Protein AF-A0A813IE13-F1 (afdb_monomer)

Sequence (209 aa):
VAVRVISGSVPGLAEPGLFSRQRPCLEVALGATQKDTEPADFESGGSTGSKASPSGYPWRFDETLTFAARLEDFSGPGLKLRLKSQTDAQFGPLHFAMRPADVGEATVDLQRRILPACVQERRSADGQSSSWASPLMPVALSHVRGGLLGAECRLGEAVAHVTLSFAVDTDPDALLSALQPSSLRLEQRLKDGADEMMRWLDTPAASRP

Nearest PDB structures (foldseek):
  3l4c-assembly2_B  TM=4.568E-01  e=1.581E-02  Homo sapiens
  3l4c-assembly1_A  TM=4.102E-01  e=7.694E-03  Homo sapiens
  6hx4-assembly1_I  TM=2.699E-01  e=1.258E+00  Mus musculus
  8y7o-assembly3_Q  TM=1.856E-01  e=8.274E+00  Influenza A virus (A/nt/60/1968(H3N2))

pLDDT: mean 86.71, std 12.97, range [50.62, 98.5]

Structure (mmCIF, N/CA/C/O backbone):
data_AF-A0A813IE13-F1
#
_entry.id   AF-A0A813IE13-F1
#
loop_
_atom_site.group_PDB
_atom_site.id
_atom_site.type_symbol
_atom_site.label_atom_id
_atom_site.label_alt_id
_atom_site.label_comp_id
_atom_site.label_asym_id
_atom_site.label_entity_id
_atom_site.label_seq_id
_atom_site.pdbx_PDB_ins_code
_atom_site.Cartn_x
_atom_site.Cartn_y
_atom_site.Cartn_z
_atom_site.occupancy
_atom_site.B_iso_or_equiv
_atom_site.auth_seq_id
_atom_site.auth_comp_id
_atom_site.auth_asym_id
_atom_site.auth_atom_id
_atom_site.pdbx_PDB_model_num
ATOM 1 N N . VAL A 1 1 ? -13.046 1.953 4.997 1.00 93.75 1 VAL A N 1
ATOM 2 C CA . VAL A 1 1 ? -11.569 2.131 5.033 1.00 93.75 1 VAL A CA 1
ATOM 3 C C . VAL A 1 1 ? -11.097 2.689 3.704 1.00 93.75 1 VAL A C 1
ATOM 5 O O . VAL A 1 1 ? -11.524 2.183 2.676 1.00 93.75 1 VAL A O 1
ATOM 8 N N . ALA A 1 2 ? -10.226 3.691 3.698 1.00 96.94 2 ALA A N 1
ATOM 9 C CA . ALA A 1 2 ? -9.574 4.198 2.495 1.00 96.94 2 ALA A CA 1
ATOM 10 C C . ALA A 1 2 ? -8.051 4.192 2.674 1.00 96.94 2 ALA A C 1
ATOM 12 O O . ALA A 1 2 ? -7.546 4.544 3.736 1.00 96.94 2 ALA A O 1
ATOM 13 N N . VAL A 1 3 ? -7.319 3.780 1.642 1.00 97.62 3 VAL A N 1
ATOM 14 C CA . VAL A 1 3 ? -5.854 3.775 1.603 1.00 97.62 3 VAL A CA 1
ATOM 15 C C . VAL A 1 3 ? -5.425 4.716 0.495 1.00 97.62 3 VAL A C 1
ATOM 17 O O . VAL A 1 3 ? -5.699 4.460 -0.674 1.00 97.62 3 VAL A O 1
ATOM 20 N N . ARG A 1 4 ? -4.760 5.807 0.854 1.00 97.38 4 ARG A N 1
ATOM 21 C CA . ARG A 1 4 ? -4.221 6.761 -0.105 1.00 97.38 4 ARG A CA 1
ATOM 22 C C . ARG A 1 4 ? -2.752 6.454 -0.349 1.00 97.38 4 ARG A C 1
ATOM 24 O O . ARG A 1 4 ? -1.951 6.514 0.580 1.00 97.38 4 ARG A O 1
ATOM 31 N N . VAL A 1 5 ? -2.408 6.133 -1.588 1.00 97.38 5 VAL A N 1
ATOM 32 C CA . VAL A 1 5 ? -1.047 5.836 -2.038 1.00 97.38 5 VAL A CA 1
ATOM 33 C C . VAL A 1 5 ? -0.513 7.087 -2.722 1.00 97.38 5 VAL A C 1
ATOM 35 O O . VAL A 1 5 ? -1.076 7.544 -3.709 1.00 97.38 5 VAL A O 1
ATOM 38 N N . ILE A 1 6 ? 0.542 7.685 -2.174 1.00 95.94 6 ILE A N 1
ATOM 39 C CA . ILE A 1 6 ? 1.030 8.988 -2.643 1.00 95.94 6 ILE A CA 1
ATOM 40 C C . ILE A 1 6 ? 2.155 8.806 -3.648 1.00 95.94 6 ILE A C 1
ATOM 42 O O . ILE A 1 6 ? 2.066 9.247 -4.791 1.00 95.94 6 ILE A O 1
ATOM 46 N N . SER A 1 7 ? 3.235 8.172 -3.209 1.00 95.94 7 SER A N 1
ATOM 47 C CA . SER A 1 7 ? 4.487 8.136 -3.952 1.00 95.94 7 SER A CA 1
ATOM 48 C C . SER A 1 7 ? 5.375 6.988 -3.500 1.00 95.94 7 SER A C 1
ATOM 50 O O . SER A 1 7 ? 5.135 6.385 -2.452 1.00 95.94 7 SER A O 1
ATOM 52 N N . GLY A 1 8 ? 6.424 6.693 -4.262 1.00 95.19 8 GLY A N 1
ATOM 53 C CA . GLY A 1 8 ? 7.400 5.689 -3.868 1.00 95.19 8 GLY A CA 1
ATOM 54 C C . GLY A 1 8 ? 8.751 5.808 -4.558 1.00 95.19 8 GLY A C 1
ATOM 55 O O . GLY A 1 8 ? 8.903 6.456 -5.593 1.00 95.19 8 GLY A O 1
ATOM 56 N N . SER A 1 9 ? 9.755 5.180 -3.961 1.00 94.38 9 SER A N 1
ATOM 57 C CA . SER A 1 9 ? 11.071 4.987 -4.555 1.00 94.38 9 SER A CA 1
ATOM 58 C C . SER A 1 9 ? 11.322 3.512 -4.795 1.00 94.38 9 SER A C 1
ATOM 60 O O . SER A 1 9 ? 11.061 2.663 -3.942 1.00 94.38 9 SER A O 1
ATOM 62 N N . VAL A 1 10 ? 11.851 3.220 -5.977 1.00 93.75 10 VAL A N 1
ATOM 63 C CA . VAL A 1 10 ? 12.235 1.872 -6.387 1.00 93.75 10 VAL A CA 1
ATOM 64 C C . VAL A 1 10 ? 13.604 1.988 -7.051 1.00 93.75 10 VAL A C 1
ATOM 66 O O . VAL A 1 10 ? 13.665 2.196 -8.259 1.00 93.75 10 VAL A O 1
ATOM 69 N N . PRO A 1 11 ? 14.705 1.941 -6.280 1.00 88.38 11 PRO A N 1
ATOM 70 C CA . PRO A 1 11 ? 16.046 2.212 -6.801 1.00 88.38 11 PRO A CA 1
ATOM 71 C C . PRO A 1 11 ? 16.460 1.314 -7.972 1.00 88.38 11 PRO A C 1
ATOM 73 O O . PRO A 1 11 ? 17.236 1.737 -8.818 1.00 88.38 11 PRO A O 1
ATOM 76 N N . GLY A 1 12 ? 15.926 0.092 -8.036 1.00 85.00 12 GLY A N 1
ATOM 77 C CA . GLY A 1 12 ? 16.214 -0.852 -9.113 1.00 85.00 12 GLY A CA 1
ATOM 78 C C . GLY A 1 12 ? 15.347 -0.707 -10.371 1.00 85.00 12 GLY A C 1
ATOM 79 O O . GLY A 1 12 ? 15.522 -1.485 -11.304 1.00 85.00 12 GLY A O 1
ATOM 80 N N . LEU A 1 13 ? 14.402 0.242 -10.418 1.00 86.88 13 LEU A N 1
ATOM 81 C CA . LEU A 1 13 ? 13.671 0.559 -11.649 1.00 86.88 13 LEU A CA 1
ATOM 82 C C . LEU A 1 13 ? 14.375 1.687 -12.395 1.00 86.88 13 LEU A C 1
ATOM 84 O O . LEU A 1 13 ? 14.631 2.751 -11.834 1.00 86.88 13 LEU A O 1
ATOM 88 N N . ALA A 1 14 ? 14.650 1.449 -13.676 1.00 81.31 14 ALA A N 1
ATOM 89 C CA . ALA A 1 14 ? 15.201 2.468 -14.552 1.00 81.31 14 ALA A CA 1
ATOM 90 C C . ALA A 1 14 ? 14.198 3.611 -14.765 1.00 81.31 14 ALA A C 1
ATOM 92 O O . ALA A 1 14 ? 12.980 3.405 -14.749 1.00 81.31 14 ALA A O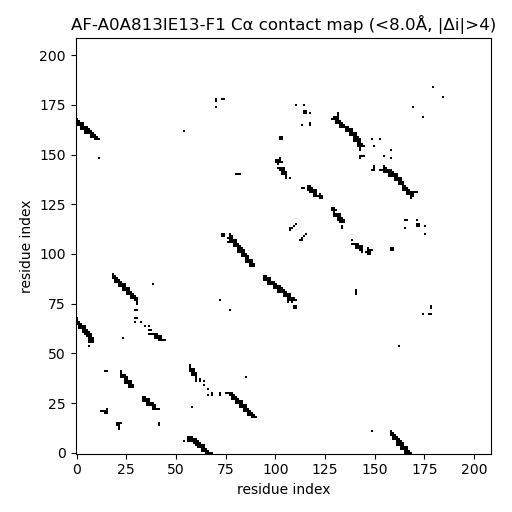 1
ATOM 93 N N . GLU A 1 15 ? 14.719 4.810 -15.023 1.00 84.00 15 GLU A N 1
ATOM 94 C CA . GLU A 1 15 ? 13.893 5.922 -15.487 1.00 84.00 15 GLU A CA 1
ATOM 95 C C . GLU A 1 15 ? 13.161 5.523 -16.783 1.00 84.00 15 GLU A C 1
ATOM 97 O O . GLU A 1 15 ? 13.748 4.837 -17.631 1.00 84.00 15 GLU A O 1
ATOM 102 N N . PRO A 1 16 ? 11.888 5.922 -16.971 1.00 84.06 16 PRO A N 1
ATOM 103 C CA . PRO A 1 16 ? 11.144 5.591 -18.181 1.00 84.06 16 PRO A CA 1
ATOM 104 C C . PRO A 1 16 ? 11.878 6.037 -19.453 1.00 84.06 16 PRO A C 1
ATOM 106 O O . PRO A 1 16 ? 12.072 7.228 -19.696 1.00 84.06 16 PRO A O 1
ATOM 109 N N . GLY A 1 17 ? 12.254 5.072 -20.293 1.00 82.88 17 GLY A N 1
ATOM 110 C CA . GLY A 1 17 ? 12.883 5.332 -21.583 1.00 82.88 17 GLY A CA 1
ATOM 111 C C . GLY A 1 17 ? 11.874 5.682 -22.682 1.00 82.88 17 GLY A C 1
ATOM 112 O O . GLY A 1 17 ? 10.656 5.596 -22.511 1.00 82.88 17 GLY A O 1
ATOM 113 N N . LEU A 1 18 ? 12.392 6.036 -23.864 1.00 77.62 18 LEU A N 1
ATOM 114 C CA . LEU A 1 18 ? 11.565 6.336 -25.043 1.00 77.62 18 LEU A CA 1
ATOM 115 C C . LEU A 1 18 ? 10.875 5.090 -25.629 1.00 77.62 18 LEU A C 1
ATOM 117 O O . LEU A 1 18 ? 9.757 5.199 -26.118 1.00 77.62 18 LEU A O 1
ATOM 121 N N . PHE A 1 19 ? 11.525 3.922 -25.570 1.00 79.50 19 PHE A N 1
ATOM 122 C CA . PHE A 1 19 ? 11.051 2.681 -26.213 1.00 79.50 19 PHE A CA 1
ATOM 123 C C . PHE A 1 19 ? 10.476 1.644 -25.242 1.00 79.50 19 PHE A C 1
ATOM 125 O O . PHE A 1 19 ? 9.707 0.775 -25.645 1.00 79.50 19 PHE A O 1
ATOM 132 N N . SER A 1 20 ? 10.852 1.725 -23.967 1.00 86.38 20 SER A N 1
ATOM 133 C CA . SER A 1 20 ? 10.383 0.832 -22.912 1.00 86.38 20 SER A CA 1
ATOM 134 C C . SER A 1 20 ? 10.156 1.648 -21.653 1.00 86.38 20 SER A C 1
ATOM 136 O O . SER A 1 20 ? 11.046 2.384 -21.220 1.00 86.38 20 SER A O 1
ATOM 138 N N . ARG A 1 21 ? 8.971 1.507 -21.064 1.00 90.12 21 ARG A N 1
ATOM 139 C CA . ARG A 1 21 ? 8.605 2.161 -19.810 1.00 90.12 21 ARG A CA 1
ATOM 140 C C . ARG A 1 21 ? 8.299 1.094 -18.778 1.00 90.12 21 ARG A C 1
ATOM 142 O O . ARG A 1 21 ? 7.403 0.281 -18.978 1.00 90.12 21 ARG A O 1
ATOM 149 N N . GLN A 1 22 ? 9.053 1.110 -17.687 1.00 92.88 22 GLN A N 1
ATOM 150 C CA . GLN A 1 22 ? 8.731 0.340 -16.495 1.00 92.88 22 GLN A CA 1
ATOM 151 C C . GLN A 1 22 ? 8.025 1.270 -15.523 1.00 92.88 22 GLN A C 1
ATOM 153 O O . GLN A 1 22 ? 8.572 2.313 -15.180 1.00 92.88 22 GLN A O 1
ATOM 158 N N . ARG A 1 23 ? 6.804 0.928 -15.123 1.00 95.06 23 ARG A N 1
ATOM 159 C CA . ARG A 1 23 ? 5.993 1.728 -14.207 1.00 95.06 23 ARG A CA 1
ATOM 160 C C . ARG A 1 23 ? 5.578 0.863 -13.024 1.00 95.06 23 ARG A C 1
ATOM 162 O O . ARG A 1 23 ? 5.014 -0.214 -13.236 1.00 95.06 23 ARG A O 1
ATOM 169 N N . PRO A 1 24 ? 5.866 1.286 -11.786 1.00 96.88 24 PRO A N 1
ATOM 170 C CA . PRO A 1 24 ? 5.444 0.533 -10.627 1.00 96.88 24 PRO A CA 1
ATOM 171 C C . PRO A 1 24 ? 3.930 0.650 -10.426 1.00 96.88 24 PRO A C 1
ATOM 173 O O . PRO A 1 24 ? 3.360 1.723 -10.572 1.00 96.88 24 PRO A O 1
ATOM 176 N N . CYS A 1 25 ? 3.290 -0.447 -10.050 1.00 97.38 25 CYS A N 1
ATOM 177 C CA . CYS A 1 25 ? 1.890 -0.541 -9.651 1.00 97.38 25 CYS A CA 1
ATOM 178 C C . CYS A 1 25 ? 1.851 -1.170 -8.254 1.00 97.38 25 CYS A C 1
ATOM 180 O O . CYS A 1 25 ? 2.613 -2.105 -7.977 1.00 97.38 25 CYS A O 1
ATOM 182 N N . LEU A 1 26 ? 1.013 -0.648 -7.359 1.00 98.31 26 LEU A N 1
ATOM 183 C CA . LEU A 1 26 ? 0.874 -1.172 -6.006 1.00 98.31 26 LEU A CA 1
ATOM 184 C C . LEU A 1 26 ? -0.419 -1.981 -5.887 1.00 98.31 26 LEU A C 1
ATOM 186 O O . LEU A 1 26 ? -1.516 -1.440 -5.972 1.00 98.31 26 LEU A O 1
ATOM 190 N N . GLU A 1 27 ? -0.278 -3.273 -5.628 1.00 98.50 27 GLU A N 1
ATOM 191 C CA . GLU A 1 27 ? -1.365 -4.135 -5.177 1.00 98.50 27 GLU A CA 1
ATOM 192 C C . GLU A 1 27 ? -1.521 -3.975 -3.659 1.00 98.50 27 GLU A C 1
ATOM 194 O O . GLU A 1 27 ? -0.562 -4.103 -2.891 1.00 98.50 27 GLU A O 1
ATOM 199 N N . VAL A 1 28 ? -2.744 -3.697 -3.220 1.00 98.38 28 VAL A N 1
ATOM 200 C CA . VAL A 1 28 ? -3.127 -3.513 -1.822 1.00 98.38 28 VAL A CA 1
ATOM 201 C C . VAL A 1 28 ? -4.241 -4.496 -1.486 1.00 98.38 28 VAL A C 1
ATOM 203 O O . VAL A 1 28 ? -5.318 -4.473 -2.088 1.00 98.38 28 VAL A O 1
ATOM 206 N N . ALA A 1 29 ? -4.000 -5.347 -0.492 1.00 98.12 29 ALA A N 1
ATOM 207 C CA . ALA A 1 29 ? -4.970 -6.328 -0.030 1.00 98.12 29 ALA A CA 1
ATOM 208 C C . ALA A 1 29 ? -5.334 -6.124 1.444 1.00 98.12 29 ALA A C 1
ATOM 210 O O . ALA A 1 29 ? -4.470 -5.989 2.316 1.00 98.12 29 ALA A O 1
ATOM 211 N N . LEU A 1 30 ? -6.640 -6.148 1.709 1.00 97.06 30 LEU A N 1
ATOM 212 C CA . LEU A 1 30 ? -7.247 -6.101 3.032 1.00 97.06 30 LEU A CA 1
ATOM 213 C C . LEU A 1 30 ? -8.228 -7.268 3.168 1.00 97.06 30 LEU A C 1
ATOM 215 O O . LEU A 1 30 ? -9.246 -7.321 2.471 1.00 97.06 30 LEU A O 1
ATOM 219 N N . GLY A 1 31 ? -7.902 -8.218 4.045 1.00 94.69 31 GLY A N 1
ATOM 220 C CA . GLY A 1 31 ?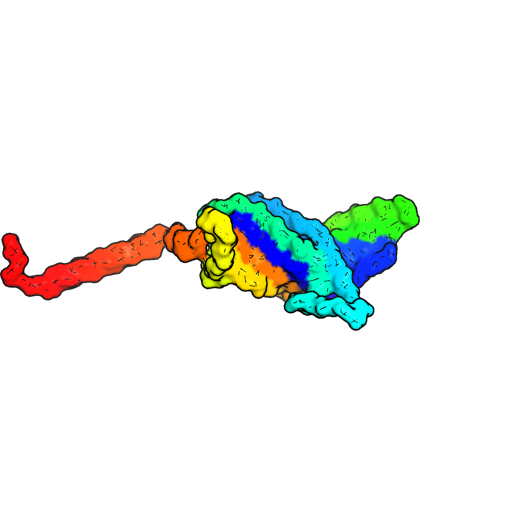 -8.671 -9.454 4.183 1.00 94.69 31 GLY A CA 1
ATOM 221 C C . GLY A 1 31 ? -8.701 -10.240 2.870 1.00 94.69 31 GLY A C 1
ATOM 222 O O . GLY A 1 31 ? -7.655 -10.631 2.350 1.00 94.69 31 GLY A O 1
ATOM 223 N N . ALA A 1 32 ? -9.905 -10.457 2.334 1.00 94.38 32 ALA A N 1
ATOM 224 C CA . ALA A 1 32 ? -10.130 -11.114 1.042 1.00 94.38 32 ALA A CA 1
ATOM 225 C C . ALA A 1 32 ? -10.230 -10.137 -0.146 1.00 94.38 32 ALA A C 1
ATOM 227 O O . ALA A 1 32 ? -10.306 -10.574 -1.293 1.00 94.38 32 ALA A O 1
ATOM 228 N N . THR A 1 33 ? -10.268 -8.826 0.111 1.00 97.38 33 THR A N 1
ATOM 229 C CA . THR A 1 33 ? -10.391 -7.820 -0.949 1.00 97.38 33 THR A CA 1
ATOM 230 C C . THR A 1 33 ? -9.010 -7.375 -1.394 1.00 97.38 33 THR A C 1
ATOM 232 O O . THR A 1 33 ? -8.191 -6.966 -0.573 1.00 97.38 33 THR A O 1
ATOM 235 N N . GLN A 1 34 ? -8.779 -7.392 -2.701 1.00 98.00 34 GLN A N 1
ATOM 236 C CA . GLN A 1 34 ? -7.547 -6.929 -3.322 1.00 98.00 34 GLN A CA 1
ATOM 237 C C . GLN A 1 34 ? -7.868 -5.855 -4.359 1.00 98.00 34 GLN A C 1
ATOM 239 O O . GLN A 1 34 ? -8.853 -5.974 -5.091 1.00 98.00 34 GLN A O 1
ATOM 244 N N . LYS A 1 35 ? -7.053 -4.801 -4.394 1.00 98.44 35 LYS A N 1
ATOM 245 C CA . LYS A 1 35 ? -7.136 -3.713 -5.368 1.00 98.44 35 LYS A CA 1
ATOM 246 C C . LYS A 1 35 ? -5.741 -3.318 -5.816 1.00 98.44 35 LYS A C 1
ATOM 248 O O . LYS A 1 35 ? -4.825 -3.313 -5.001 1.00 98.44 35 LYS A O 1
ATOM 253 N N . ASP A 1 36 ? -5.627 -2.927 -7.071 1.00 98.25 36 ASP A N 1
ATOM 254 C CA . ASP A 1 36 ? -4.376 -2.477 -7.666 1.00 98.25 36 ASP A CA 1
ATOM 255 C C . ASP A 1 36 ? -4.508 -0.986 -7.980 1.00 98.25 36 ASP A C 1
ATOM 257 O O . ASP A 1 36 ? -5.595 -0.534 -8.342 1.00 98.25 36 ASP A O 1
ATOM 261 N N . THR A 1 37 ? -3.426 -0.230 -7.809 1.00 98.31 37 THR A N 1
ATOM 262 C CA . THR A 1 37 ? -3.358 1.145 -8.310 1.00 98.31 37 THR A CA 1
ATOM 263 C C . THR A 1 37 ? -3.152 1.153 -9.819 1.00 98.31 37 THR A C 1
ATOM 265 O O . THR A 1 37 ? -2.596 0.211 -10.391 1.00 98.31 37 THR A O 1
ATOM 268 N N . GLU A 1 38 ? -3.462 2.271 -10.458 1.00 97.06 38 GLU A N 1
ATOM 269 C CA . GLU A 1 38 ? -2.898 2.580 -11.764 1.00 97.06 38 GLU A CA 1
ATOM 270 C C . GLU A 1 38 ? -1.358 2.607 -11.683 1.00 97.06 38 GLU A C 1
ATOM 272 O O . GLU A 1 38 ? -0.773 2.806 -10.602 1.00 97.06 38 GLU A O 1
ATOM 277 N N . PRO A 1 39 ? -0.650 2.366 -12.800 1.00 96.44 39 PRO A N 1
ATOM 278 C CA . PRO A 1 39 ? 0.801 2.395 -12.770 1.00 96.44 39 PRO A CA 1
ATOM 279 C C . PRO A 1 39 ? 1.284 3.835 -12.562 1.00 96.44 39 PRO A C 1
ATOM 281 O O . PRO A 1 39 ? 0.764 4.776 -13.160 1.00 96.44 39 PRO A O 1
ATOM 284 N N . ALA A 1 40 ? 2.300 4.014 -11.729 1.00 95.88 40 ALA A N 1
ATOM 285 C CA . ALA A 1 40 ? 2.754 5.326 -11.303 1.00 95.88 40 ALA A CA 1
ATOM 286 C C . ALA A 1 40 ? 3.336 6.164 -12.450 1.00 95.88 40 ALA A C 1
ATOM 288 O O . ALA A 1 40 ? 3.880 5.637 -13.432 1.00 95.88 40 ALA A O 1
ATOM 289 N N . ASP A 1 41 ? 3.287 7.478 -12.258 1.00 94.00 41 ASP A N 1
ATOM 290 C CA . ASP A 1 41 ? 3.958 8.466 -13.092 1.00 94.00 41 ASP A CA 1
ATOM 291 C C . ASP A 1 41 ? 5.342 8.801 -12.526 1.00 94.00 41 ASP A C 1
ATOM 293 O O . ASP A 1 41 ? 5.544 8.840 -11.311 1.00 94.00 41 ASP A O 1
ATOM 297 N N . PHE A 1 42 ? 6.316 9.027 -13.408 1.00 92.50 42 PHE A N 1
ATOM 298 C CA . PHE A 1 42 ? 7.678 9.390 -13.018 1.00 92.50 42 PHE A CA 1
ATOM 299 C C . PHE A 1 42 ? 7.871 10.907 -13.069 1.00 92.50 42 PHE A C 1
ATOM 301 O O . PHE A 1 42 ? 7.772 11.517 -14.135 1.00 92.50 42 PHE A O 1
ATOM 308 N N . GLU A 1 43 ? 8.212 11.514 -11.936 1.00 89.00 43 GLU A N 1
ATOM 309 C CA . GLU A 1 43 ? 8.621 12.914 -11.854 1.00 89.00 43 GLU A CA 1
ATOM 310 C C . GLU A 1 43 ? 10.133 13.030 -12.098 1.00 89.00 43 GLU A C 1
ATOM 312 O O . GLU A 1 43 ? 10.952 12.793 -11.209 1.00 89.00 43 GLU A O 1
ATOM 317 N N . SER A 1 44 ? 10.524 13.426 -13.314 1.00 80.62 44 SER A N 1
ATOM 318 C CA . SER A 1 44 ? 11.919 13.769 -13.610 1.00 80.62 44 SER A CA 1
ATOM 319 C C . SER A 1 44 ? 12.269 15.106 -12.947 1.00 80.62 44 SER A C 1
ATOM 321 O O . SER A 1 44 ? 11.613 16.120 -13.196 1.00 80.62 44 SER A O 1
ATOM 323 N N . GLY A 1 45 ? 13.311 15.132 -12.112 1.00 67.44 45 GLY A N 1
ATOM 324 C CA . GLY A 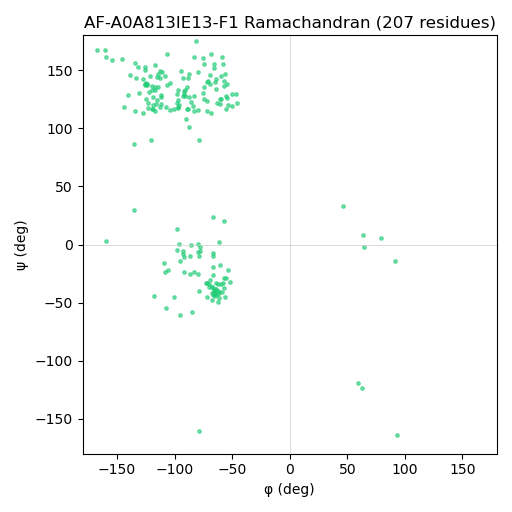1 45 ? 13.727 16.290 -11.301 1.00 67.44 45 GLY A CA 1
ATOM 325 C C . GLY A 1 45 ? 14.263 17.513 -12.070 1.00 67.44 45 GLY A C 1
ATOM 326 O O . GLY A 1 45 ? 15.034 18.287 -11.512 1.00 67.44 45 GLY A O 1
ATOM 327 N N . GLY A 1 46 ? 13.901 17.690 -13.344 1.00 56.59 46 GLY A N 1
ATOM 328 C CA . GLY A 1 46 ? 14.507 18.652 -14.271 1.00 56.59 46 GLY A CA 1
ATOM 329 C C . GLY A 1 46 ? 13.785 19.991 -14.459 1.00 56.59 46 GLY A C 1
ATOM 330 O O . GLY A 1 46 ? 14.303 20.855 -15.162 1.00 56.59 46 GLY A O 1
ATOM 331 N N . SER A 1 47 ? 12.609 20.220 -13.869 1.00 50.62 47 SER A N 1
ATOM 332 C CA . SER A 1 47 ? 11.907 21.501 -14.045 1.00 50.62 47 SER A CA 1
ATOM 333 C C . SER A 1 47 ? 12.314 22.515 -12.973 1.00 50.62 47 SER A C 1
ATOM 335 O O . SER A 1 47 ? 11.890 22.413 -11.822 1.00 50.62 47 SER A O 1
ATOM 337 N N . THR A 1 48 ? 13.080 23.526 -13.385 1.00 51.88 48 THR A N 1
ATOM 338 C CA . THR A 1 48 ? 13.656 24.669 -12.640 1.00 51.88 48 THR A CA 1
ATOM 339 C C . THR A 1 48 ? 12.665 25.586 -11.894 1.00 51.88 48 THR A C 1
ATOM 341 O O . THR A 1 48 ? 13.003 26.711 -11.538 1.00 51.88 48 THR A O 1
ATOM 344 N N . GLY A 1 49 ? 11.451 25.125 -11.597 1.00 57.28 49 GLY A N 1
ATOM 345 C CA . GLY A 1 49 ? 10.456 25.885 -10.835 1.00 57.28 49 GLY A CA 1
ATOM 346 C C . GLY A 1 49 ? 9.345 25.054 -10.193 1.00 57.28 49 GLY A C 1
ATOM 347 O O . GLY A 1 49 ? 8.443 25.635 -9.590 1.00 57.28 49 GLY A O 1
ATOM 348 N N . SER A 1 50 ? 9.378 23.720 -10.300 1.00 52.00 50 SER A N 1
ATOM 349 C CA . SER A 1 50 ? 8.353 22.880 -9.677 1.00 52.00 50 SER A CA 1
ATOM 350 C C . SER A 1 50 ? 8.741 22.597 -8.230 1.00 52.00 50 SER A C 1
ATOM 352 O O . SER A 1 50 ? 9.843 22.119 -7.957 1.00 52.00 50 SER A O 1
ATOM 354 N N . LYS A 1 51 ? 7.858 22.954 -7.291 1.00 55.16 51 LYS A N 1
ATOM 355 C CA . LYS A 1 51 ? 8.023 22.672 -5.861 1.00 55.16 51 LYS A CA 1
ATOM 356 C C . LYS A 1 51 ? 8.362 21.191 -5.708 1.00 55.16 51 LYS A C 1
ATOM 358 O O . LYS A 1 51 ? 7.569 20.353 -6.124 1.00 55.16 51 LYS A O 1
ATOM 363 N N . ALA A 1 52 ? 9.531 20.895 -5.138 1.00 55.69 52 ALA A N 1
ATOM 364 C CA . ALA A 1 52 ? 9.960 19.529 -4.874 1.00 55.69 52 ALA A CA 1
ATOM 365 C C . ALA A 1 52 ? 8.816 18.744 -4.218 1.00 55.69 52 ALA A C 1
ATOM 367 O O . ALA A 1 52 ? 8.199 19.227 -3.262 1.00 55.69 52 ALA A O 1
ATOM 368 N N . SER A 1 53 ? 8.517 17.567 -4.770 1.00 58.94 53 SER A N 1
ATOM 369 C CA . SER A 1 53 ? 7.471 16.680 -4.269 1.00 58.94 53 SER A CA 1
ATOM 370 C C . SER A 1 53 ? 7.678 16.488 -2.758 1.00 58.94 53 SER A C 1
ATOM 372 O O . SER A 1 53 ? 8.794 16.161 -2.344 1.00 58.94 53 SER A O 1
ATOM 374 N N . PRO A 1 54 ? 6.652 16.678 -1.907 1.00 61.50 54 PRO A N 1
ATOM 375 C CA . PRO A 1 54 ? 6.817 16.698 -0.449 1.00 61.50 54 PRO A CA 1
ATOM 376 C C . PRO A 1 54 ? 7.371 15.384 0.123 1.00 61.50 54 PRO A C 1
ATOM 378 O O . PRO A 1 54 ? 7.865 15.363 1.245 1.00 61.50 54 PRO A O 1
ATOM 381 N N . SER A 1 55 ? 7.303 14.293 -0.644 1.00 66.75 55 SER A N 1
ATOM 382 C CA . SER A 1 55 ? 7.818 12.975 -0.276 1.00 66.75 55 SER A CA 1
ATOM 383 C C . SER A 1 55 ? 9.256 12.693 -0.724 1.00 66.75 55 SER A C 1
ATOM 385 O O . SER A 1 55 ? 9.799 11.670 -0.328 1.00 66.75 55 SER A O 1
ATOM 387 N N . GLY A 1 56 ? 9.869 13.523 -1.580 1.00 80.31 56 GLY A N 1
ATOM 388 C CA . GLY A 1 56 ? 11.226 13.283 -2.109 1.00 80.31 56 GLY A CA 1
ATOM 389 C C . GLY A 1 56 ? 11.379 12.026 -2.985 1.00 80.31 56 GLY A C 1
ATOM 390 O O . GLY A 1 56 ? 12.493 11.646 -3.333 1.00 80.31 56 GLY A O 1
ATOM 391 N N . TYR A 1 57 ? 10.268 11.377 -3.331 1.00 88.38 57 TYR A N 1
ATOM 392 C CA . TYR A 1 57 ? 10.221 10.143 -4.110 1.00 88.38 57 TYR A CA 1
ATOM 393 C C . TYR A 1 57 ? 9.798 10.403 -5.563 1.00 88.38 57 TYR A C 1
ATOM 395 O O . TYR A 1 57 ? 8.873 11.191 -5.763 1.00 88.38 57 TYR A O 1
ATOM 403 N N . PRO A 1 58 ? 10.428 9.738 -6.554 1.00 92.00 58 PRO A N 1
ATOM 404 C CA . PRO A 1 58 ? 10.228 10.047 -7.971 1.00 92.00 58 PRO A CA 1
ATOM 405 C C . PRO A 1 58 ? 8.947 9.453 -8.572 1.00 92.00 58 PRO A C 1
ATOM 407 O O . PRO A 1 58 ? 8.439 9.995 -9.548 1.00 92.00 58 PRO A O 1
ATOM 410 N N . TRP A 1 59 ? 8.414 8.355 -8.027 1.00 94.69 59 TRP A N 1
ATOM 411 C CA . TRP A 1 59 ? 7.183 7.743 -8.538 1.00 94.69 59 TRP A CA 1
ATOM 412 C C . TRP A 1 59 ? 5.961 8.304 -7.820 1.00 94.69 59 TRP A C 1
ATOM 414 O O . TRP A 1 59 ? 5.949 8.351 -6.588 1.00 94.69 59 TRP A O 1
ATOM 424 N N . ARG A 1 60 ? 4.929 8.682 -8.575 1.00 95.06 60 ARG A N 1
ATOM 425 C CA . ARG A 1 60 ? 3.661 9.241 -8.092 1.00 95.06 60 ARG A CA 1
ATOM 426 C C . ARG A 1 60 ? 2.511 8.297 -8.405 1.00 95.06 60 ARG A C 1
ATOM 428 O O . ARG A 1 60 ? 2.309 7.934 -9.557 1.00 95.06 60 ARG A O 1
ATOM 435 N N . PHE A 1 61 ? 1.777 7.909 -7.370 1.00 96.00 61 PHE A N 1
ATOM 436 C CA . PHE A 1 61 ? 0.559 7.108 -7.504 1.00 96.00 61 PHE A CA 1
ATOM 437 C C . PHE A 1 61 ? -0.678 8.001 -7.387 1.00 96.00 61 PHE A C 1
ATOM 439 O O . PHE A 1 61 ? -1.595 7.884 -8.184 1.00 96.00 61 PHE A O 1
ATOM 446 N N . ASP A 1 62 ? -0.682 8.902 -6.394 1.00 95.06 62 ASP A N 1
ATOM 447 C CA . ASP A 1 62 ? -1.752 9.870 -6.115 1.00 95.06 62 ASP A CA 1
ATOM 448 C C . ASP A 1 62 ? -3.184 9.291 -6.137 1.00 95.06 62 ASP A C 1
ATOM 450 O O . ASP A 1 62 ? -4.160 9.983 -6.429 1.00 95.06 62 ASP A O 1
ATOM 454 N N . GLU A 1 63 ? -3.320 8.029 -5.733 1.00 97.25 63 GLU A N 1
ATOM 455 C CA . GLU A 1 63 ? -4.561 7.264 -5.821 1.00 97.25 63 GLU A CA 1
ATOM 456 C C . GLU A 1 63 ? -5.139 6.948 -4.437 1.00 97.25 63 GLU A C 1
ATOM 458 O O . GLU A 1 63 ? -4.416 6.802 -3.449 1.00 97.25 63 GLU A O 1
ATOM 463 N N . THR A 1 64 ? -6.468 6.844 -4.350 1.00 97.62 64 THR A N 1
ATOM 464 C CA . THR A 1 64 ? -7.172 6.410 -3.135 1.00 97.62 64 THR A CA 1
ATOM 465 C C . THR A 1 64 ? -7.966 5.138 -3.392 1.00 97.62 64 THR A C 1
ATOM 467 O O . THR A 1 64 ? -8.941 5.137 -4.140 1.00 97.62 64 THR A O 1
ATOM 470 N N . LEU A 1 65 ? -7.587 4.063 -2.706 1.00 98.12 65 LEU A N 1
ATOM 471 C CA . LEU A 1 65 ? -8.249 2.768 -2.765 1.00 98.12 65 LEU A CA 1
ATOM 472 C C . LEU A 1 65 ? -9.221 2.616 -1.589 1.00 98.12 65 LEU A C 1
ATOM 474 O O . LEU A 1 65 ? -8.814 2.597 -0.427 1.00 98.12 65 LEU A O 1
ATOM 478 N N . THR A 1 66 ? -10.515 2.475 -1.876 1.00 97.50 66 THR A N 1
ATOM 479 C CA . THR A 1 66 ? -11.558 2.326 -0.842 1.00 97.50 66 THR A CA 1
ATOM 480 C C . THR A 1 66 ? -11.935 0.865 -0.631 1.00 97.50 66 THR A C 1
ATOM 482 O O . THR A 1 66 ? -12.279 0.169 -1.583 1.00 97.50 66 THR A O 1
ATOM 485 N N . PHE A 1 67 ? -11.944 0.401 0.612 1.00 97.00 67 PHE A N 1
ATOM 486 C CA . PHE A 1 67 ? -12.279 -0.965 1.005 1.00 97.00 67 PHE A CA 1
ATOM 487 C C . PHE A 1 67 ? -13.486 -0.984 1.946 1.00 97.00 67 PHE A C 1
ATOM 489 O O . PHE A 1 67 ? -13.569 -0.202 2.904 1.00 97.00 67 PHE A O 1
ATOM 496 N N . ALA A 1 68 ? -14.393 -1.928 1.692 1.00 96.19 68 ALA A N 1
ATOM 497 C CA . ALA A 1 68 ? -15.433 -2.316 2.635 1.00 96.19 68 ALA A CA 1
ATOM 498 C C . ALA A 1 68 ? -14.808 -3.248 3.680 1.00 96.19 68 ALA A C 1
ATOM 500 O O . ALA A 1 68 ? -14.724 -4.455 3.469 1.00 96.19 68 ALA A O 1
ATOM 501 N N . ALA A 1 69 ? -14.303 -2.662 4.763 1.00 94.44 69 ALA A N 1
ATOM 502 C CA . ALA A 1 69 ? -13.631 -3.401 5.822 1.00 94.44 69 ALA A CA 1
ATOM 503 C C . ALA A 1 69 ? -14.626 -3.891 6.872 1.00 94.44 69 ALA A C 1
ATOM 505 O O . ALA A 1 69 ? -15.576 -3.192 7.230 1.00 94.44 69 ALA A O 1
ATOM 506 N N . ARG A 1 70 ? -14.366 -5.080 7.396 1.00 94.38 70 ARG A N 1
ATOM 507 C CA . ARG A 1 70 ? -15.059 -5.671 8.535 1.00 94.38 70 ARG A CA 1
ATOM 508 C C . ARG A 1 70 ? -14.151 -5.639 9.753 1.00 94.38 70 ARG A C 1
ATOM 510 O O . ARG A 1 70 ? -12.938 -5.501 9.634 1.00 94.38 70 ARG A O 1
ATOM 517 N N . LEU A 1 71 ? -14.730 -5.826 10.938 1.00 93.06 71 LEU A N 1
ATOM 518 C CA . LEU A 1 71 ? -13.954 -5.857 12.180 1.00 93.06 71 LEU A CA 1
ATOM 519 C C . LEU A 1 71 ? -12.854 -6.939 12.150 1.00 93.06 71 LEU A C 1
ATOM 521 O O . LEU A 1 71 ? -11.740 -6.697 12.601 1.00 93.06 71 LEU A O 1
ATOM 525 N N . GLU A 1 72 ? -13.137 -8.097 11.545 1.00 92.75 72 GLU A N 1
ATOM 526 C CA . GLU A 1 72 ? -12.183 -9.207 11.386 1.00 92.75 72 GLU A CA 1
ATOM 527 C C . GLU A 1 72 ? -10.904 -8.814 10.627 1.00 92.75 72 GLU A C 1
ATOM 529 O O . GLU A 1 72 ? -9.815 -9.281 10.971 1.00 92.75 72 GLU A O 1
ATOM 534 N N . ASP A 1 73 ? -11.006 -7.886 9.671 1.00 93.50 73 ASP A N 1
ATOM 535 C CA . ASP A 1 73 ? -9.873 -7.441 8.857 1.00 93.50 73 ASP A CA 1
ATOM 536 C C . ASP A 1 73 ? -8.826 -6.680 9.685 1.00 93.50 73 ASP A C 1
ATOM 538 O O . ASP A 1 73 ? -7.638 -6.702 9.359 1.00 93.50 73 ASP A O 1
ATOM 542 N N . PHE A 1 74 ? -9.240 -6.051 10.791 1.00 92.56 74 PHE A N 1
ATOM 543 C CA . PHE A 1 74 ? -8.338 -5.341 11.701 1.00 92.56 74 PHE A CA 1
ATOM 544 C C . PHE A 1 74 ? -7.653 -6.268 12.712 1.00 92.56 74 PHE A C 1
ATOM 546 O O . PHE A 1 74 ? -6.586 -5.925 13.210 1.00 92.56 74 PHE A O 1
ATOM 553 N N . SER A 1 75 ? -8.240 -7.435 13.003 1.00 90.62 75 SER A N 1
ATOM 554 C CA . SER A 1 75 ? -7.608 -8.493 13.814 1.00 90.62 75 SER A CA 1
ATOM 555 C C . SER A 1 75 ? -6.729 -9.447 12.999 1.00 90.62 75 SER A C 1
ATOM 557 O O . SER A 1 75 ? -6.054 -10.307 13.561 1.00 90.62 75 SER A O 1
ATOM 559 N N . GLY A 1 76 ? -6.792 -9.339 11.671 1.00 88.88 76 GLY A N 1
ATOM 560 C CA . GLY A 1 76 ? -6.101 -10.217 10.741 1.00 88.88 76 GLY A CA 1
ATOM 561 C C . GLY A 1 76 ? -4.611 -9.890 10.571 1.00 88.88 76 GLY A C 1
ATOM 562 O O . GLY A 1 76 ? -4.007 -9.200 11.390 1.00 88.88 76 GLY A O 1
ATOM 563 N N . PRO A 1 77 ? -3.993 -10.353 9.471 1.00 90.31 77 PRO A N 1
ATOM 564 C CA . PRO A 1 77 ? -2.577 -10.109 9.192 1.00 90.31 77 PRO A CA 1
ATOM 565 C C . PRO A 1 77 ? -2.248 -8.632 8.914 1.00 90.31 77 PRO A C 1
ATOM 567 O O . PRO A 1 77 ? -1.076 -8.296 8.798 1.00 90.31 77 PRO A O 1
ATOM 570 N N . GLY A 1 78 ? -3.249 -7.756 8.799 1.00 94.06 78 GLY A N 1
ATOM 571 C CA . GLY A 1 78 ? -3.089 -6.346 8.459 1.00 94.06 78 GLY A CA 1
ATOM 572 C C . GLY A 1 78 ? -3.218 -6.068 6.960 1.00 94.06 78 GLY A C 1
ATOM 573 O O . GLY A 1 78 ? -3.737 -6.883 6.195 1.00 94.06 78 GLY A O 1
ATOM 574 N N . LEU A 1 79 ? -2.756 -4.887 6.550 1.00 96.88 79 LEU A N 1
ATOM 575 C CA . LEU A 1 79 ? -2.773 -4.429 5.164 1.00 96.88 79 LEU A CA 1
ATOM 576 C C . LEU A 1 79 ? -1.559 -4.988 4.421 1.00 96.88 79 LEU A C 1
ATOM 578 O O . LEU A 1 79 ? -0.422 -4.629 4.735 1.00 96.88 79 LEU A O 1
ATOM 582 N N . LYS A 1 80 ? -1.791 -5.850 3.435 1.00 98.12 80 LYS A N 1
ATOM 583 C CA . LYS A 1 80 ? -0.722 -6.401 2.600 1.00 98.12 80 LYS A CA 1
ATOM 584 C C . LYS A 1 80 ? -0.489 -5.493 1.404 1.00 98.12 80 LYS A C 1
ATOM 586 O O . LYS A 1 80 ? -1.437 -5.052 0.760 1.00 98.12 80 LYS A O 1
ATOM 591 N N . LEU A 1 81 ? 0.776 -5.235 1.119 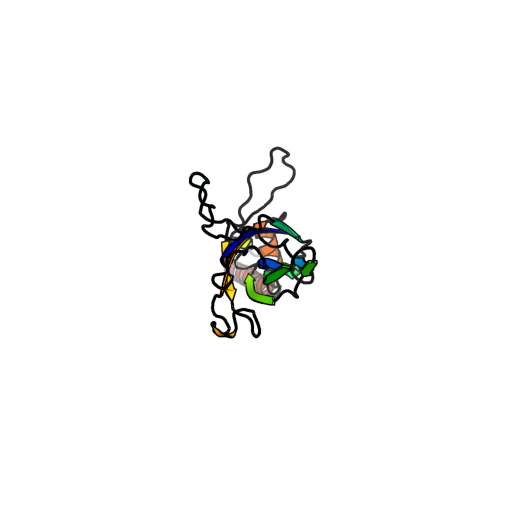1.00 98.31 81 LEU A N 1
ATOM 592 C CA . LEU A 1 81 ? 1.236 -4.404 0.020 1.00 98.31 81 LEU A CA 1
ATOM 593 C C . LEU A 1 81 ? 2.155 -5.246 -0.851 1.00 98.31 81 LEU A C 1
ATOM 595 O O . LEU A 1 81 ? 3.080 -5.874 -0.335 1.00 98.31 81 LEU A O 1
ATOM 599 N N . ARG A 1 82 ? 1.936 -5.229 -2.159 1.00 98.00 82 ARG A N 1
ATOM 600 C CA . ARG A 1 82 ? 2.800 -5.890 -3.131 1.00 98.00 82 ARG A CA 1
ATOM 601 C C . ARG A 1 82 ? 3.063 -4.941 -4.282 1.00 98.00 82 ARG A C 1
ATOM 603 O O . ARG A 1 82 ? 2.163 -4.557 -5.018 1.00 98.00 82 ARG A O 1
ATOM 610 N N . LEU A 1 83 ? 4.315 -4.547 -4.425 1.00 97.75 83 LEU A N 1
ATOM 611 C CA . LEU A 1 83 ? 4.745 -3.676 -5.501 1.00 97.75 83 LEU A CA 1
ATOM 612 C C . LEU A 1 83 ? 5.111 -4.526 -6.716 1.00 97.75 83 LEU A C 1
ATOM 614 O O . LEU A 1 83 ? 5.940 -5.434 -6.617 1.00 97.75 83 LEU A O 1
ATOM 618 N N . LYS A 1 84 ? 4.520 -4.206 -7.862 1.00 97.12 84 LYS A N 1
ATOM 619 C CA . LYS A 1 84 ? 4.798 -4.829 -9.156 1.00 97.12 84 LYS A CA 1
ATOM 620 C C . LYS A 1 84 ? 5.367 -3.794 -10.114 1.00 97.12 84 LYS A C 1
ATOM 622 O O . LYS A 1 84 ? 5.088 -2.609 -9.987 1.00 97.12 84 LYS A O 1
ATOM 627 N N . SER A 1 85 ? 6.137 -4.240 -11.093 1.00 95.56 85 SER A N 1
ATOM 628 C CA . SER A 1 85 ? 6.593 -3.438 -12.221 1.00 95.56 85 SER A CA 1
ATOM 629 C C . SER A 1 85 ? 5.846 -3.878 -13.470 1.00 95.56 85 SER A C 1
ATOM 631 O O . SER A 1 85 ? 5.952 -5.035 -13.887 1.00 95.56 85 SER A O 1
ATOM 633 N N . GLN A 1 86 ? 5.082 -2.964 -14.059 1.00 95.12 86 GLN A N 1
ATOM 634 C CA . GLN A 1 86 ? 4.481 -3.147 -15.369 1.00 95.12 86 GLN A CA 1
ATOM 635 C C . GLN A 1 86 ? 5.437 -2.599 -16.422 1.00 95.12 86 GLN A C 1
ATOM 637 O O . GLN A 1 86 ? 5.902 -1.466 -16.318 1.00 95.12 86 GLN A O 1
ATOM 642 N N . THR A 1 87 ? 5.755 -3.414 -17.425 1.00 93.31 87 THR A N 1
ATOM 643 C CA . THR A 1 87 ? 6.617 -2.995 -18.532 1.00 93.31 87 THR A CA 1
ATOM 644 C C . THR A 1 87 ? 5.797 -2.914 -19.805 1.00 93.31 87 THR A C 1
ATOM 646 O O . THR A 1 87 ? 5.262 -3.926 -20.258 1.00 93.31 87 THR A O 1
ATOM 649 N N . ASP A 1 88 ? 5.765 -1.727 -20.397 1.00 92.00 88 ASP A N 1
ATOM 650 C CA . ASP A 1 88 ? 5.176 -1.496 -21.707 1.00 92.00 88 ASP A CA 1
ATOM 651 C C . ASP A 1 88 ? 6.296 -1.158 -22.693 1.00 92.00 88 ASP A C 1
ATOM 653 O O . ASP A 1 88 ? 7.127 -0.279 -22.437 1.00 92.00 88 ASP A O 1
ATOM 657 N N . ALA A 1 89 ? 6.330 -1.864 -23.821 1.00 90.31 89 ALA A N 1
ATOM 658 C CA . ALA A 1 89 ? 7.304 -1.639 -24.880 1.00 90.31 89 ALA A CA 1
ATOM 659 C C . ALA A 1 89 ? 6.603 -1.202 -26.167 1.00 90.31 89 ALA A C 1
ATOM 661 O O . ALA A 1 89 ? 5.586 -1.778 -26.566 1.00 90.31 89 ALA A O 1
ATOM 662 N N . GLN A 1 90 ? 7.162 -0.188 -26.827 1.00 89.25 90 GLN A N 1
ATOM 663 C CA . GLN A 1 90 ? 6.657 0.316 -28.096 1.00 89.25 90 GLN A CA 1
ATOM 664 C C . GLN A 1 90 ? 7.694 0.095 -29.195 1.00 89.25 90 GLN A C 1
ATOM 666 O O . GLN A 1 90 ? 8.809 0.615 -29.140 1.00 89.25 90 GLN A O 1
ATOM 671 N N . PHE A 1 91 ? 7.299 -0.646 -30.228 1.00 87.69 91 PHE A N 1
ATOM 672 C CA . PHE A 1 91 ? 8.121 -0.897 -31.409 1.00 87.69 91 PHE A CA 1
ATOM 673 C C . PHE A 1 91 ? 7.380 -0.383 -32.645 1.00 87.69 91 PHE A C 1
ATOM 675 O O . PHE A 1 91 ? 6.576 -1.083 -33.263 1.00 87.69 91 PHE A O 1
ATOM 682 N N . GLY A 1 92 ? 7.622 0.888 -32.977 1.00 88.31 92 GLY A N 1
ATOM 683 C CA . GLY A 1 92 ? 6.889 1.589 -34.031 1.00 88.31 92 GLY A CA 1
ATOM 684 C C . GLY A 1 92 ? 5.395 1.707 -33.684 1.00 88.31 92 GLY A C 1
ATOM 685 O O . GLY A 1 92 ? 5.071 2.251 -32.627 1.00 88.31 92 GLY A O 1
ATOM 686 N N . PRO A 1 93 ? 4.474 1.217 -34.535 1.00 90.81 93 PRO A N 1
ATOM 687 C CA . PRO A 1 93 ? 3.037 1.251 -34.253 1.00 90.81 93 PRO A CA 1
ATOM 688 C C . PRO A 1 93 ? 2.573 0.143 -33.292 1.00 90.81 93 PRO A C 1
ATOM 690 O O . PRO A 1 93 ? 1.402 0.107 -32.924 1.00 90.81 93 PRO A O 1
ATOM 693 N N . LEU A 1 94 ? 3.452 -0.796 -32.924 1.00 92.38 94 LEU A N 1
ATOM 694 C CA . LEU A 1 94 ? 3.099 -1.938 -32.088 1.00 92.38 94 LEU A CA 1
ATOM 695 C C . LEU A 1 94 ? 3.328 -1.619 -30.609 1.00 92.38 94 LEU A C 1
ATOM 697 O O . LEU A 1 94 ? 4.406 -1.159 -30.227 1.00 92.38 94 LEU A O 1
ATOM 701 N N . HIS A 1 95 ? 2.325 -1.929 -29.787 1.00 89.94 95 HIS A N 1
ATOM 702 C CA . HIS A 1 95 ? 2.368 -1.815 -28.332 1.00 89.94 95 HIS A CA 1
ATOM 703 C C . HIS A 1 95 ? 2.337 -3.210 -27.708 1.00 89.94 95 HIS A C 1
ATOM 705 O O . HIS A 1 95 ? 1.447 -4.007 -28.008 1.00 89.94 95 HIS A O 1
ATOM 711 N N . PHE A 1 96 ? 3.296 -3.495 -26.831 1.00 92.44 96 PHE A N 1
ATOM 712 C CA . PHE A 1 96 ? 3.397 -4.762 -26.116 1.00 92.44 96 PHE A CA 1
ATOM 713 C C . PHE A 1 96 ? 3.316 -4.507 -24.615 1.00 92.44 96 PHE A C 1
ATOM 715 O O . PHE A 1 96 ? 4.196 -3.860 -24.049 1.00 92.44 96 PHE A O 1
ATOM 722 N N . ALA A 1 97 ? 2.277 -5.046 -23.982 1.00 91.25 97 ALA A N 1
ATOM 723 C CA . ALA A 1 97 ? 2.171 -5.106 -22.532 1.00 91.25 97 ALA A CA 1
ATOM 724 C C . ALA A 1 97 ? 2.820 -6.407 -22.048 1.00 91.25 97 ALA A C 1
ATOM 726 O O . ALA A 1 97 ? 2.384 -7.508 -22.402 1.00 91.25 97 ALA A O 1
ATOM 727 N N . MET A 1 98 ? 3.886 -6.287 -21.265 1.00 91.75 98 MET A N 1
ATOM 728 C CA . MET A 1 98 ? 4.567 -7.438 -20.679 1.00 91.75 98 MET A CA 1
ATOM 729 C C . MET A 1 98 ? 3.858 -7.877 -19.397 1.00 91.75 98 MET A C 1
ATOM 731 O O . MET A 1 98 ? 3.107 -7.121 -18.779 1.00 91.75 98 MET A O 1
ATOM 735 N N . ARG A 1 99 ? 4.115 -9.115 -18.962 1.00 92.81 99 ARG A N 1
ATO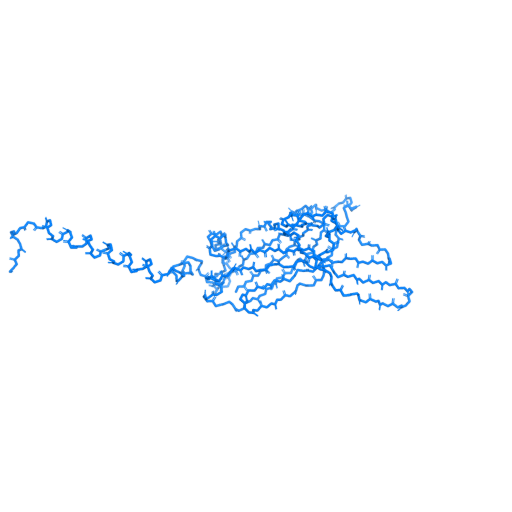M 736 C CA . ARG A 1 99 ? 3.596 -9.588 -17.674 1.00 92.81 99 ARG A CA 1
ATOM 737 C C . ARG A 1 99 ? 4.201 -8.760 -16.535 1.00 92.81 99 ARG A C 1
ATOM 739 O O . ARG A 1 99 ? 5.422 -8.586 -16.535 1.00 92.81 99 ARG A O 1
ATOM 746 N N . PRO A 1 100 ? 3.392 -8.303 -15.564 1.00 93.88 100 PRO A N 1
ATOM 747 C CA . PRO A 1 100 ? 3.914 -7.632 -14.385 1.00 93.88 100 PRO A CA 1
ATOM 748 C C . PRO A 1 100 ? 4.917 -8.520 -13.646 1.00 93.88 100 PRO A C 1
ATOM 750 O O . PRO A 1 100 ? 4.679 -9.717 -13.470 1.00 93.88 100 PRO A O 1
ATOM 753 N N . ALA A 1 101 ? 6.027 -7.927 -13.217 1.00 94.50 101 ALA A N 1
ATOM 754 C CA . ALA A 1 101 ? 7.046 -8.592 -12.413 1.00 94.50 101 ALA A CA 1
ATOM 755 C C . ALA A 1 101 ? 6.980 -8.085 -10.972 1.00 94.50 101 ALA A C 1
ATOM 757 O O . ALA A 1 101 ? 6.849 -6.884 -10.746 1.00 94.50 101 ALA A O 1
ATOM 758 N N . ASP A 1 102 ? 7.093 -8.974 -9.992 1.00 95.62 102 ASP A N 1
ATOM 759 C CA . ASP A 1 102 ? 7.086 -8.555 -8.592 1.00 95.62 102 ASP A CA 1
ATOM 760 C C . ASP A 1 102 ? 8.376 -7.831 -8.222 1.00 95.62 102 ASP A C 1
ATOM 762 O O . ASP A 1 102 ? 9.462 -8.230 -8.635 1.00 95.62 102 ASP A O 1
ATOM 766 N N . VAL A 1 103 ? 8.269 -6.783 -7.413 1.00 94.88 103 VAL A N 1
ATOM 767 C CA . VAL A 1 103 ? 9.416 -6.012 -6.921 1.00 94.88 103 VAL A CA 1
ATOM 768 C C . VAL A 1 103 ? 9.648 -6.312 -5.445 1.00 94.88 103 VAL A C 1
ATOM 770 O O . VAL A 1 103 ? 10.740 -6.731 -5.067 1.00 94.88 103 VAL A O 1
ATOM 773 N N . GLY A 1 104 ? 8.616 -6.145 -4.619 1.00 95.94 104 GLY A N 1
ATOM 774 C CA . GLY A 1 104 ? 8.705 -6.379 -3.183 1.00 95.94 104 GLY A CA 1
ATOM 775 C C . GLY A 1 104 ? 7.344 -6.410 -2.503 1.00 95.94 104 GLY A C 1
ATOM 776 O O . GLY A 1 104 ? 6.335 -6.016 -3.089 1.00 95.94 104 GLY A O 1
ATOM 777 N N . GLU A 1 105 ? 7.324 -6.866 -1.256 1.00 97.38 105 GLU A N 1
ATOM 778 C CA . GLU A 1 105 ? 6.117 -6.983 -0.443 1.00 97.38 105 GLU A CA 1
ATOM 779 C C . GLU A 1 105 ? 6.303 -6.384 0.953 1.00 97.38 105 GLU A C 1
ATOM 781 O O . GLU A 1 105 ? 7.407 -6.324 1.492 1.00 97.38 105 GLU A O 1
ATOM 786 N N . ALA A 1 106 ? 5.209 -5.928 1.550 1.00 97.75 106 ALA A N 1
ATOM 787 C CA . ALA A 1 106 ? 5.167 -5.477 2.932 1.00 97.75 106 ALA A CA 1
ATOM 788 C C . ALA A 1 106 ? 3.820 -5.825 3.559 1.00 97.75 106 ALA A C 1
ATOM 790 O O . ALA A 1 106 ? 2.818 -6.032 2.877 1.00 97.75 106 ALA A O 1
ATOM 791 N N . THR A 1 107 ? 3.784 -5.868 4.885 1.00 97.50 107 THR A N 1
ATOM 792 C CA . THR A 1 107 ? 2.536 -5.978 5.640 1.00 97.50 107 THR A CA 1
ATOM 793 C C . THR A 1 107 ? 2.525 -4.924 6.737 1.00 97.50 107 THR A C 1
ATOM 795 O O . THR A 1 107 ? 3.505 -4.768 7.467 1.00 97.50 107 THR A O 1
ATOM 798 N N . VAL A 1 108 ? 1.430 -4.173 6.834 1.00 96.88 108 VAL A N 1
ATOM 799 C CA . VAL A 1 108 ? 1.250 -3.104 7.818 1.00 96.88 108 VAL A CA 1
ATOM 800 C C . VAL A 1 108 ? 0.162 -3.506 8.804 1.00 96.88 108 VAL A C 1
ATOM 802 O O . VAL A 1 108 ? -0.994 -3.692 8.429 1.00 96.88 108 VAL A O 1
ATOM 805 N N . ASP A 1 109 ? 0.533 -3.620 10.076 1.00 95.69 109 ASP A N 1
ATOM 806 C CA . ASP A 1 109 ? -0.392 -3.964 11.154 1.00 95.69 109 ASP A CA 1
ATOM 807 C C . ASP A 1 109 ? -1.394 -2.822 11.395 1.00 95.69 109 ASP A C 1
ATOM 809 O O . ASP A 1 109 ? -1.031 -1.725 11.837 1.00 95.69 109 ASP A O 1
ATOM 813 N N . LEU A 1 110 ? -2.670 -3.079 11.098 1.00 95.06 110 LEU A N 1
ATOM 814 C CA . LEU A 1 110 ? -3.727 -2.087 11.265 1.00 95.06 110 LEU A CA 1
ATOM 815 C C . LEU A 1 110 ? -3.956 -1.746 12.737 1.00 95.06 110 LEU A C 1
ATOM 817 O O . LEU A 1 110 ? -4.073 -0.571 13.076 1.00 95.06 110 LEU A O 1
ATOM 821 N N . GLN A 1 111 ? -3.989 -2.755 13.605 1.00 94.12 111 GLN A N 1
ATOM 822 C CA . GLN A 1 111 ? -4.321 -2.601 15.016 1.00 94.12 111 GLN A CA 1
ATOM 823 C C . GLN A 1 111 ? -3.203 -1.900 15.783 1.00 94.12 111 GLN A C 1
ATOM 825 O O . GLN A 1 111 ? -3.464 -1.017 16.593 1.00 94.12 111 GLN A O 1
ATOM 830 N N . ARG A 1 112 ? -1.950 -2.296 15.552 1.00 93.94 112 ARG A N 1
ATOM 831 C CA . ARG A 1 112 ? -0.818 -1.822 16.360 1.00 93.94 112 ARG A CA 1
ATOM 832 C C . ARG A 1 112 ? -0.152 -0.577 15.800 1.00 93.94 112 ARG A C 1
ATOM 834 O O . ARG A 1 112 ? 0.511 0.129 16.554 1.00 93.94 112 ARG A O 1
ATOM 841 N N . ARG A 1 113 ? -0.286 -0.316 14.495 1.00 94.81 113 ARG A N 1
ATOM 842 C CA . ARG A 1 113 ? 0.428 0.783 13.828 1.00 94.81 113 ARG A CA 1
ATOM 843 C C . ARG A 1 113 ? -0.498 1.836 13.239 1.00 94.81 113 ARG A C 1
ATOM 845 O O . ARG A 1 113 ? -0.211 3.017 13.398 1.00 94.81 113 ARG A O 1
ATOM 852 N N . ILE A 1 114 ? -1.571 1.438 12.555 1.00 95.62 114 ILE A N 1
ATOM 853 C CA . ILE A 1 114 ? -2.410 2.397 11.823 1.00 95.62 114 ILE A CA 1
ATOM 854 C C . ILE A 1 114 ? -3.471 3.041 12.717 1.00 95.62 114 ILE A C 1
ATOM 856 O O . ILE A 1 114 ? -3.487 4.264 12.835 1.00 95.62 114 ILE A O 1
ATOM 860 N N . LEU A 1 115 ? -4.343 2.245 13.344 1.00 95.50 115 LEU A N 1
ATOM 861 C CA . LEU A 1 115 ? -5.455 2.755 14.154 1.00 95.50 115 LEU A CA 1
ATOM 862 C C . LEU A 1 115 ? -4.987 3.701 15.275 1.00 95.50 115 LEU A C 1
ATOM 864 O O . LEU A 1 115 ? -5.546 4.791 15.362 1.00 95.50 115 LEU A O 1
ATOM 868 N N . PRO A 1 116 ? -3.926 3.395 16.051 1.00 96.06 116 PRO A N 1
ATOM 869 C CA . PRO A 1 116 ? -3.463 4.290 17.115 1.00 96.06 116 PRO A CA 1
ATOM 870 C C . PRO A 1 116 ? -2.888 5.618 16.603 1.00 96.06 116 PRO A C 1
ATOM 872 O O . PRO A 1 116 ? -2.766 6.573 17.363 1.00 96.06 116 PRO A O 1
ATOM 875 N N . ALA A 1 117 ? -2.493 5.680 15.328 1.00 95.94 117 ALA A N 1
ATOM 876 C CA . ALA A 1 117 ? -1.957 6.884 14.702 1.00 95.94 117 ALA A CA 1
ATOM 877 C C . ALA A 1 117 ? -3.040 7.728 14.009 1.00 95.94 117 ALA A C 1
ATOM 879 O O . ALA A 1 117 ? -2.732 8.804 13.494 1.00 95.94 117 ALA A O 1
ATOM 880 N N . CYS A 1 118 ? -4.283 7.242 13.941 1.00 95.94 118 CYS A N 1
ATOM 881 C CA . CYS A 1 118 ? -5.369 7.950 13.279 1.00 95.94 118 CYS A CA 1
ATOM 882 C C . CYS A 1 118 ? -5.845 9.126 14.136 1.00 95.94 118 CYS A C 1
ATOM 884 O O . 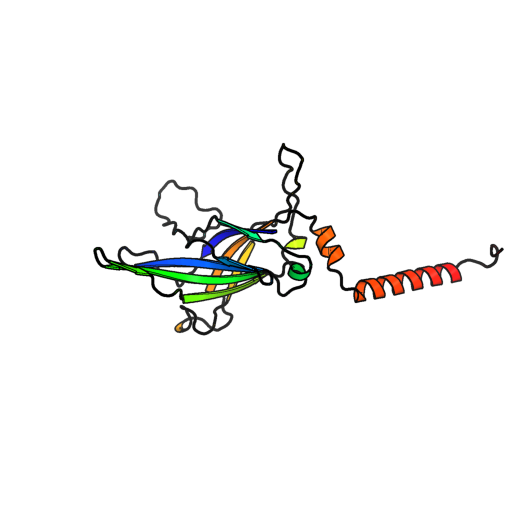CYS A 1 118 ? -6.241 8.959 15.286 1.00 95.94 118 CYS A O 1
ATOM 886 N N . VAL A 1 119 ? -5.853 10.319 13.549 1.00 94.81 119 VAL A N 1
ATOM 887 C CA . VAL A 1 119 ? -6.402 11.533 14.159 1.00 94.81 119 VAL A CA 1
ATOM 888 C C . VAL A 1 119 ? -7.658 11.951 13.414 1.00 94.81 119 VAL A C 1
ATOM 890 O O . VAL A 1 119 ? -7.775 11.733 12.209 1.00 94.81 119 VAL A O 1
ATOM 893 N N . GLN A 1 120 ? -8.609 12.552 14.122 1.00 93.12 120 GLN A N 1
ATOM 894 C CA . GLN A 1 120 ? -9.826 13.057 13.496 1.00 93.12 120 GLN A CA 1
ATOM 895 C C . GLN A 1 120 ? -9.470 14.168 12.498 1.00 93.12 120 GLN A C 1
ATOM 897 O O . GLN A 1 120 ? -8.865 15.179 12.867 1.00 93.12 120 GLN A O 1
ATOM 902 N N . GLU A 1 121 ? -9.848 13.995 11.234 1.00 86.62 121 GLU A N 1
ATOM 903 C CA . GLU A 1 121 ? -9.752 15.070 10.255 1.00 86.62 121 GLU A CA 1
ATOM 904 C C . GLU A 1 121 ? -10.773 16.155 10.600 1.00 86.62 121 GLU A C 1
ATOM 906 O O . GLU A 1 121 ? -11.856 15.890 11.133 1.00 86.62 121 GLU A O 1
ATOM 911 N N . ARG A 1 122 ? -10.416 17.417 10.329 1.00 76.19 122 ARG A N 1
ATOM 912 C CA . ARG A 1 122 ? -11.307 18.545 10.612 1.00 76.19 122 ARG A CA 1
ATOM 913 C C . ARG A 1 122 ? -12.645 18.297 9.930 1.00 76.19 122 ARG A C 1
ATOM 915 O O . ARG A 1 122 ? -12.685 18.070 8.724 1.00 76.19 122 ARG A O 1
ATOM 922 N N . ARG A 1 123 ? -13.720 18.367 10.723 1.0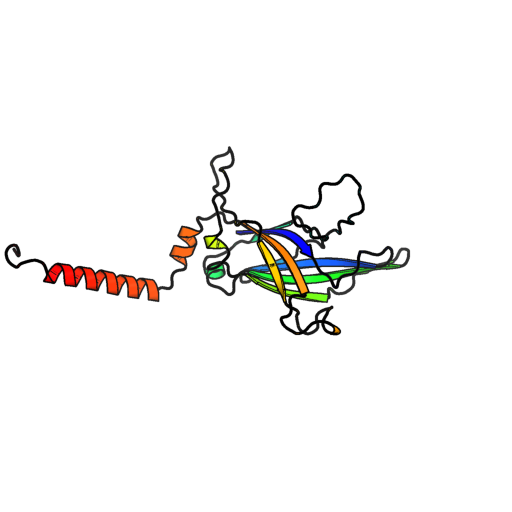0 66.75 123 ARG A N 1
ATOM 923 C CA . ARG A 1 123 ? -15.096 18.192 10.253 1.00 66.75 123 ARG A CA 1
ATOM 924 C C . ARG A 1 123 ? -15.293 19.003 8.979 1.00 66.75 123 ARG A C 1
ATOM 926 O O . ARG A 1 123 ? -15.091 20.219 8.987 1.00 66.75 123 ARG A O 1
ATOM 933 N N . SER A 1 124 ? -15.682 18.322 7.905 1.00 62.28 124 SER A N 1
ATOM 934 C CA . SER A 1 124 ? -16.170 19.008 6.713 1.00 62.28 124 SER A CA 1
ATOM 935 C C . SER A 1 124 ? -17.349 19.898 7.111 1.00 62.28 124 SER A C 1
ATOM 937 O O . SER A 1 124 ? -18.090 19.567 8.042 1.00 62.28 124 SER A O 1
ATOM 939 N N . ALA A 1 125 ? -17.502 21.040 6.435 1.00 67.25 125 ALA A N 1
ATOM 940 C CA . ALA A 1 125 ? -18.513 22.057 6.749 1.00 67.25 125 ALA A CA 1
ATOM 941 C C . ALA A 1 125 ? -19.948 21.491 6.820 1.00 67.25 125 ALA A C 1
ATOM 943 O O . ALA A 1 125 ? -20.793 22.042 7.520 1.00 67.25 125 ALA A O 1
ATOM 944 N N . ASP A 1 126 ? -20.179 20.348 6.174 1.00 68.81 126 ASP A N 1
ATOM 945 C CA . ASP A 1 126 ? -21.460 19.646 6.109 1.00 68.81 126 ASP A CA 1
ATOM 946 C C . ASP A 1 126 ? -21.810 18.847 7.378 1.00 68.81 126 ASP A C 1
ATOM 948 O O . ASP A 1 126 ? -22.899 18.288 7.474 1.00 68.81 126 ASP A O 1
ATOM 952 N N . GLY A 1 127 ? -20.906 18.760 8.363 1.00 64.88 127 GLY A N 1
ATOM 953 C CA . GLY A 1 127 ? -21.180 18.231 9.708 1.00 64.88 127 GLY A CA 1
ATOM 954 C C . GLY A 1 127 ? -21.565 16.746 9.808 1.00 64.88 127 GLY A C 1
ATOM 955 O O . GLY A 1 127 ? -21.747 16.256 10.919 1.00 64.88 127 GLY A O 1
ATOM 956 N N . GLN A 1 128 ? -21.682 16.026 8.689 1.00 64.12 128 GLN A N 1
ATOM 957 C CA . GLN A 1 128 ? -22.310 14.699 8.647 1.00 64.12 128 GLN A CA 1
ATOM 958 C C . GLN A 1 128 ? -21.352 13.509 8.758 1.00 64.12 128 GLN A C 1
ATOM 960 O O . GLN A 1 128 ? -21.818 12.404 9.006 1.00 64.12 128 GLN A O 1
ATOM 965 N N . SER A 1 129 ? -20.036 13.689 8.604 1.00 67.50 129 SER A N 1
ATOM 966 C CA . SER A 1 129 ? -19.078 12.575 8.687 1.00 67.50 129 SER A CA 1
ATOM 967 C C . SER A 1 129 ? -17.776 13.029 9.335 1.00 67.50 129 SER A C 1
ATOM 969 O O . SER A 1 129 ? -17.096 13.914 8.814 1.00 67.50 129 SER A O 1
ATOM 971 N N . SER A 1 130 ? -17.414 12.437 10.470 1.00 80.38 130 SER A N 1
ATOM 972 C CA . SER A 1 130 ? -16.036 12.482 10.955 1.00 80.38 130 SER A CA 1
ATOM 973 C C . SER A 1 130 ? -15.244 11.375 10.269 1.00 80.38 130 SER A C 1
ATOM 975 O O . SER A 1 130 ? -15.583 10.207 10.425 1.00 80.38 130 SER A O 1
ATOM 977 N N . SER A 1 131 ? -14.208 11.735 9.516 1.00 91.25 131 SER A N 1
ATOM 978 C CA . SER A 1 131 ? -13.159 10.803 9.102 1.00 91.25 131 SER A CA 1
ATOM 979 C C . SER A 1 131 ? -12.005 10.883 10.095 1.00 91.25 131 SER A C 1
ATOM 981 O O . SER A 1 131 ? -11.737 11.933 10.686 1.00 91.25 131 SER A O 1
ATOM 983 N N . TRP A 1 132 ? -11.307 9.770 10.281 1.00 95.12 132 TRP A N 1
ATOM 984 C CA . TRP A 1 132 ? -10.030 9.730 10.979 1.00 95.12 132 TRP A CA 1
ATOM 985 C C . TRP A 1 132 ? -8.972 9.267 10.000 1.00 95.12 132 TRP A C 1
ATOM 987 O O . TRP A 1 132 ? -9.188 8.282 9.297 1.00 95.12 132 TRP A O 1
ATOM 997 N N . ALA A 1 133 ? -7.839 9.955 9.962 1.00 95.69 133 ALA A N 1
ATOM 998 C CA . ALA A 1 133 ? -6.752 9.642 9.053 1.00 95.69 133 ALA A CA 1
ATOM 999 C C . ALA A 1 133 ? -5.429 9.496 9.799 1.00 95.69 133 ALA A C 1
ATOM 1001 O O . ALA A 1 133 ? -5.134 10.230 10.743 1.00 95.69 133 ALA A O 1
ATOM 1002 N N . SER A 1 134 ? -4.614 8.542 9.366 1.00 96.12 134 SER A N 1
ATOM 1003 C CA . SER A 1 134 ? -3.236 8.411 9.812 1.00 96.12 134 SER A CA 1
ATOM 1004 C C . SER A 1 134 ? -2.365 9.499 9.171 1.00 96.12 134 SER A C 1
ATOM 1006 O O . SER A 1 134 ? -2.648 9.938 8.049 1.00 96.12 134 SER A O 1
ATOM 1008 N N . PRO A 1 135 ? -1.234 9.874 9.793 1.00 94.75 135 PRO A N 1
ATOM 1009 C CA . PRO A 1 135 ? -0.202 10.625 9.091 1.00 94.75 135 PRO A CA 1
ATOM 1010 C C . PRO A 1 135 ? 0.311 9.841 7.872 1.00 94.75 135 PRO A C 1
ATOM 1012 O O . PRO A 1 135 ? 0.151 8.617 7.779 1.00 94.75 135 PRO A O 1
ATOM 1015 N N . LEU A 1 136 ? 0.958 10.557 6.950 1.00 94.12 136 LEU A N 1
ATOM 1016 C CA . LEU A 1 136 ? 1.705 9.946 5.854 1.00 94.12 136 LEU A CA 1
ATOM 1017 C C . LEU A 1 136 ? 2.828 9.085 6.431 1.00 94.12 136 LEU A C 1
ATOM 1019 O O . LEU A 1 136 ? 3.692 9.583 7.153 1.00 94.12 136 LEU A O 1
ATOM 1023 N N . MET A 1 137 ? 2.812 7.797 6.107 1.00 94.44 137 MET A N 1
ATOM 1024 C CA . MET A 1 137 ? 3.779 6.832 6.604 1.00 94.44 137 MET A CA 1
ATOM 1025 C C . MET A 1 137 ? 4.574 6.209 5.454 1.00 94.44 137 MET A C 1
ATOM 1027 O O . MET A 1 137 ? 3.974 5.665 4.521 1.00 94.44 137 MET A O 1
ATOM 1031 N N . PRO A 1 138 ? 5.917 6.248 5.510 1.00 95.50 138 PRO A N 1
ATOM 1032 C CA . PRO A 1 138 ? 6.740 5.455 4.618 1.00 95.50 138 PRO A CA 1
ATOM 1033 C C . PRO A 1 138 ? 6.700 3.985 5.051 1.00 95.50 138 PRO A C 1
ATOM 1035 O O . PRO A 1 138 ? 6.825 3.641 6.235 1.00 95.50 138 PRO A O 1
ATOM 1038 N N . VAL A 1 139 ? 6.538 3.103 4.073 1.00 97.06 139 VAL A N 1
ATOM 1039 C CA . VAL A 1 139 ? 6.561 1.653 4.240 1.00 97.06 139 VAL A CA 1
ATOM 1040 C C . VAL A 1 139 ? 7.634 1.083 3.328 1.00 97.06 139 VAL A C 1
ATOM 1042 O O . VAL A 1 139 ? 7.562 1.221 2.108 1.00 97.06 139 VAL A O 1
ATOM 1045 N N . ALA A 1 140 ? 8.642 0.465 3.940 1.00 97.06 140 ALA A N 1
ATOM 1046 C CA . ALA A 1 140 ? 9.666 -0.279 3.226 1.00 97.06 140 ALA A CA 1
ATOM 1047 C C . ALA A 1 140 ? 9.085 -1.618 2.756 1.00 97.06 140 ALA A C 1
ATOM 1049 O O . ALA A 1 140 ? 8.482 -2.341 3.551 1.00 97.06 140 ALA A O 1
ATOM 1050 N N . LEU A 1 141 ? 9.269 -1.933 1.476 1.00 97.00 141 LEU A N 1
ATOM 1051 C CA . LEU A 1 141 ? 8.933 -3.228 0.900 1.00 97.00 141 LEU A CA 1
ATOM 1052 C C . LEU A 1 141 ? 10.180 -4.097 0.846 1.00 97.00 141 LEU A C 1
ATOM 1054 O O . LEU A 1 141 ? 11.239 -3.657 0.391 1.00 97.00 141 LEU A O 1
ATOM 1058 N N . SER A 1 142 ? 10.030 -5.335 1.292 1.00 95.75 142 SER A N 1
ATOM 1059 C CA . SER A 1 142 ? 11.080 -6.338 1.295 1.00 95.75 142 SER A CA 1
ATOM 1060 C C . SER A 1 142 ? 11.113 -7.103 -0.021 1.00 95.75 142 SER A C 1
ATOM 1062 O O . SER A 1 142 ? 10.082 -7.350 -0.647 1.00 95.75 142 SER A O 1
ATOM 1064 N N . HIS A 1 143 ? 12.312 -7.504 -0.429 1.00 93.00 143 HIS A N 1
ATOM 1065 C CA . HIS A 1 143 ? 12.524 -8.358 -1.590 1.00 93.00 143 HIS A CA 1
ATOM 1066 C C . HIS A 1 143 ? 11.716 -9.661 -1.510 1.00 93.00 143 HIS A C 1
ATOM 1068 O O . HIS A 1 143 ? 11.698 -10.318 -0.466 1.00 93.00 143 HIS A O 1
ATOM 1074 N N . VAL A 1 144 ? 11.123 -10.064 -2.640 1.00 90.56 144 VAL A N 1
ATOM 1075 C CA . VAL A 1 144 ? 10.414 -11.342 -2.800 1.00 90.56 144 VAL A CA 1
ATOM 1076 C C . VAL A 1 144 ? 11.194 -12.317 -3.674 1.00 90.56 144 VAL A C 1
ATOM 1078 O O . VAL A 1 144 ? 11.831 -11.944 -4.662 1.00 90.56 144 VAL A O 1
ATOM 1081 N N . ARG A 1 145 ? 11.115 -13.612 -3.353 1.00 87.75 145 ARG A N 1
ATOM 1082 C CA . ARG A 1 145 ? 11.773 -14.661 -4.144 1.00 87.75 145 ARG A CA 1
ATOM 1083 C C . ARG A 1 145 ? 11.256 -14.645 -5.588 1.00 87.75 145 ARG A C 1
ATOM 1085 O O . ARG A 1 145 ? 10.062 -14.790 -5.816 1.00 87.75 145 ARG A O 1
ATOM 1092 N N . GLY A 1 146 ? 12.174 -14.541 -6.549 1.00 85.88 146 GLY A N 1
ATOM 1093 C CA . GLY A 1 146 ? 11.834 -14.470 -7.975 1.00 85.88 146 GLY A CA 1
ATOM 1094 C C . GLY A 1 146 ? 11.372 -13.087 -8.443 1.00 85.88 146 GLY A C 1
ATOM 1095 O O . GLY A 1 146 ? 10.987 -12.952 -9.600 1.00 85.88 146 GLY A O 1
ATOM 1096 N N . GLY A 1 147 ? 11.426 -12.072 -7.575 1.00 86.44 147 GLY A N 1
ATOM 1097 C CA . GLY A 1 147 ? 11.179 -10.687 -7.957 1.00 86.44 147 GLY A CA 1
ATOM 1098 C C . GLY A 1 147 ? 12.272 -10.121 -8.867 1.00 86.44 147 GLY A C 1
ATOM 1099 O O . GLY A 1 147 ? 13.383 -10.652 -8.944 1.00 86.44 147 GLY A O 1
ATOM 1100 N N . LEU A 1 148 ? 11.957 -9.000 -9.514 1.00 87.19 148 LEU A N 1
ATOM 1101 C CA . LEU A 1 148 ? 12.765 -8.308 -10.520 1.00 87.19 148 LEU A CA 1
ATOM 1102 C C . LEU A 1 148 ? 14.206 -8.029 -10.058 1.00 87.19 148 LEU A C 1
ATOM 1104 O O . LEU A 1 148 ? 15.127 -8.070 -10.865 1.00 87.19 148 LEU A O 1
ATOM 1108 N N . LEU A 1 149 ? 14.405 -7.801 -8.757 1.00 83.06 149 LEU A N 1
ATOM 1109 C CA . LEU A 1 149 ? 15.696 -7.451 -8.148 1.00 83.06 149 LEU A CA 1
ATOM 1110 C C . LEU A 1 149 ? 16.435 -8.654 -7.529 1.00 83.06 149 LEU A C 1
ATOM 1112 O O . LEU A 1 149 ? 17.391 -8.493 -6.775 1.00 83.06 149 LEU A O 1
ATOM 1116 N N . GLY A 1 150 ? 15.998 -9.884 -7.824 1.00 71.75 150 GLY A N 1
ATOM 1117 C CA . GLY A 1 150 ? 16.463 -11.102 -7.147 1.00 71.75 150 GLY A CA 1
ATOM 1118 C C . GLY A 1 150 ? 17.913 -11.523 -7.357 1.00 71.75 150 GLY A C 1
ATOM 1119 O O . GLY A 1 150 ? 18.359 -12.420 -6.648 1.00 71.75 150 GLY A O 1
ATOM 1120 N N . ALA A 1 151 ? 18.648 -10.904 -8.282 1.00 74.19 151 ALA A N 1
ATOM 1121 C CA . ALA A 1 151 ? 20.084 -11.141 -8.430 1.00 74.19 151 ALA A CA 1
ATOM 1122 C C . ALA A 1 151 ? 20.935 -10.251 -7.507 1.00 74.19 151 ALA A C 1
ATOM 1124 O O . ALA A 1 151 ? 22.051 -10.630 -7.161 1.00 74.19 151 ALA A O 1
ATOM 1125 N N . GLU A 1 152 ? 20.414 -9.087 -7.109 1.00 79.19 152 GLU A N 1
ATOM 1126 C CA . GLU A 1 152 ? 21.195 -8.040 -6.438 1.00 79.19 152 GLU A CA 1
ATOM 1127 C C . GLU A 1 152 ? 20.856 -7.898 -4.951 1.00 79.19 152 GLU A C 1
ATOM 1129 O O . GLU A 1 152 ? 21.701 -7.458 -4.174 1.00 79.19 152 GLU A O 1
ATOM 1134 N N . CYS A 1 153 ? 19.656 -8.316 -4.536 1.00 83.81 153 CYS A N 1
ATOM 1135 C CA . CYS A 1 153 ? 19.166 -8.140 -3.169 1.00 83.81 153 CYS A CA 1
ATOM 1136 C C . CYS A 1 153 ? 18.970 -9.472 -2.436 1.00 83.81 153 CYS A C 1
ATOM 1138 O O . CYS A 1 153 ? 18.573 -10.486 -3.018 1.00 83.81 153 CYS A O 1
ATOM 1140 N N . ARG A 1 154 ? 19.210 -9.471 -1.120 1.00 86.19 154 ARG A N 1
ATOM 1141 C CA . ARG A 1 154 ? 18.920 -10.626 -0.256 1.00 86.19 154 ARG A CA 1
ATOM 1142 C C . ARG A 1 154 ? 17.431 -10.671 0.088 1.00 86.19 154 ARG A C 1
ATOM 1144 O O . ARG A 1 154 ? 16.790 -9.638 0.255 1.00 86.19 154 ARG A O 1
ATOM 1151 N N . LEU A 1 155 ? 16.885 -11.876 0.272 1.00 83.44 155 LEU A N 1
ATOM 1152 C CA . LEU A 1 155 ? 15.498 -12.042 0.719 1.00 83.44 155 LEU A CA 1
ATOM 1153 C C . LEU A 1 155 ? 15.275 -11.281 2.038 1.00 83.44 155 LEU A C 1
ATOM 1155 O O . LEU A 1 155 ? 16.026 -11.478 2.995 1.00 83.44 155 LEU A O 1
ATOM 1159 N N . GLY A 1 156 ? 14.250 -10.427 2.083 1.00 82.44 156 GLY A N 1
ATOM 1160 C CA . GLY A 1 156 ? 13.944 -9.582 3.243 1.00 82.44 156 GLY A CA 1
ATOM 1161 C C . GLY A 1 156 ? 14.590 -8.191 3.231 1.00 82.44 156 GLY A C 1
ATOM 1162 O O . GLY A 1 156 ? 14.148 -7.325 3.984 1.00 82.44 156 GLY A O 1
ATOM 1163 N N . GLU A 1 157 ? 15.580 -7.940 2.371 1.00 90.44 157 GLU A N 1
ATOM 1164 C CA . GLU A 1 157 ? 16.195 -6.619 2.206 1.00 90.44 157 GLU A CA 1
ATOM 1165 C C . GLU A 1 157 ? 15.182 -5.600 1.669 1.00 90.44 157 GLU A C 1
ATOM 1167 O O . GLU A 1 157 ? 14.330 -5.942 0.847 1.00 90.44 157 GLU A O 1
ATOM 1172 N N . ALA A 1 158 ? 15.252 -4.354 2.143 1.00 93.69 158 ALA A N 1
ATOM 1173 C CA . ALA A 1 158 ? 14.365 -3.290 1.687 1.00 93.69 158 ALA A CA 1
ATOM 1174 C C . ALA A 1 158 ? 14.733 -2.864 0.257 1.00 93.69 158 ALA A C 1
ATOM 1176 O O . ALA A 1 158 ? 15.805 -2.311 0.027 1.00 93.69 158 ALA A O 1
ATOM 1177 N N . VAL A 1 159 ? 13.827 -3.094 -0.693 1.00 94.56 159 VAL A N 1
ATOM 1178 C CA . VAL A 1 159 ? 14.047 -2.848 -2.131 1.00 94.56 159 VAL A CA 1
ATOM 1179 C C . VAL A 1 159 ? 13.259 -1.667 -2.682 1.00 94.56 159 VAL A C 1
ATOM 1181 O O . VAL A 1 159 ? 13.546 -1.176 -3.771 1.00 94.56 159 VAL A O 1
ATOM 1184 N N . ALA A 1 160 ? 12.253 -1.207 -1.946 1.00 95.62 160 ALA A N 1
ATOM 1185 C CA . ALA A 1 160 ? 11.436 -0.066 -2.322 1.00 95.62 160 ALA A CA 1
ATOM 1186 C C . ALA A 1 160 ? 10.827 0.589 -1.083 1.00 95.62 160 ALA A C 1
ATOM 1188 O O . ALA A 1 160 ? 10.695 -0.044 -0.036 1.00 95.62 160 ALA A O 1
ATOM 1189 N N . HIS A 1 161 ? 10.433 1.852 -1.209 1.00 96.50 161 HIS A N 1
ATOM 1190 C CA . HIS A 1 161 ? 9.645 2.555 -0.201 1.00 96.50 161 HIS A CA 1
ATOM 1191 C C . HIS A 1 161 ? 8.396 3.130 -0.853 1.00 96.50 161 HIS A C 1
ATOM 1193 O O . HIS A 1 161 ? 8.481 3.713 -1.929 1.00 96.50 161 HIS A O 1
ATOM 1199 N N . VAL A 1 162 ? 7.247 3.009 -0.194 1.00 97.19 162 VAL A N 1
ATOM 1200 C CA . VAL A 1 162 ? 6.000 3.670 -0.603 1.00 97.19 162 VAL A CA 1
ATOM 1201 C C . VAL A 1 162 ? 5.443 4.496 0.543 1.00 97.19 162 VAL A C 1
ATOM 1203 O O . VAL A 1 162 ? 5.470 4.079 1.698 1.00 97.19 162 VAL A O 1
ATOM 1206 N N . THR A 1 163 ? 4.944 5.683 0.224 1.00 97.00 163 THR A N 1
ATOM 1207 C CA . THR A 1 163 ? 4.271 6.572 1.169 1.00 97.00 163 THR A CA 1
ATOM 1208 C C . THR A 1 163 ? 2.773 6.394 1.042 1.00 97.00 163 THR A C 1
ATOM 1210 O O . THR A 1 163 ? 2.212 6.600 -0.037 1.00 97.00 163 THR A O 1
ATOM 1213 N N . LEU A 1 164 ? 2.124 6.072 2.155 1.00 96.88 164 LEU A N 1
ATOM 1214 C CA . LEU A 1 164 ? 0.678 5.909 2.216 1.00 96.88 164 LEU A CA 1
ATOM 1215 C C . LEU A 1 164 ? 0.070 6.620 3.425 1.00 96.88 164 LEU A C 1
ATOM 1217 O O . LEU A 1 164 ? 0.747 6.847 4.425 1.00 96.88 164 LEU A O 1
ATOM 1221 N N . SER A 1 165 ? -1.212 6.957 3.341 1.00 96.56 165 SER A N 1
ATOM 1222 C CA . SER A 1 165 ? -2.045 7.277 4.502 1.00 96.56 165 SER A CA 1
ATOM 1223 C C . SER A 1 165 ? -3.289 6.408 4.505 1.00 96.56 165 SER A C 1
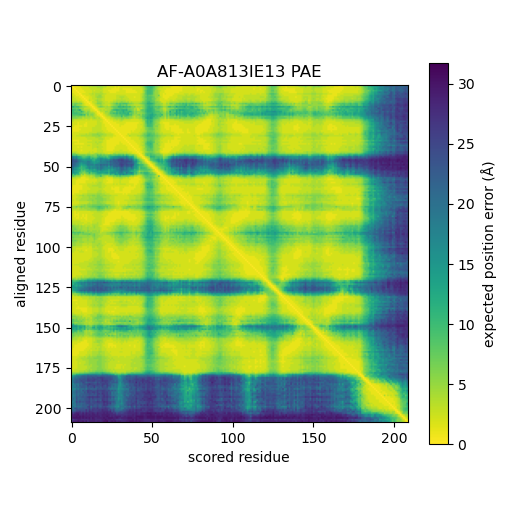ATOM 1225 O O . SER A 1 165 ? -3.770 5.956 3.468 1.00 96.56 165 SER A O 1
ATOM 1227 N N . PHE A 1 166 ? -3.820 6.181 5.691 1.00 96.31 166 PHE A N 1
ATOM 1228 C CA . PHE A 1 166 ? -5.013 5.389 5.907 1.00 96.31 166 PHE A CA 1
ATOM 1229 C C . PHE A 1 166 ? -6.111 6.272 6.467 1.00 96.31 166 PHE A C 1
ATOM 1231 O O . PHE A 1 166 ? -5.820 7.143 7.279 1.00 96.31 166 PHE A O 1
ATOM 1238 N N . ALA A 1 167 ? -7.354 6.030 6.076 1.00 95.88 167 ALA A N 1
ATOM 1239 C CA . ALA A 1 167 ? -8.507 6.697 6.646 1.00 95.88 167 ALA A CA 1
ATOM 1240 C C . ALA A 1 167 ? -9.625 5.708 6.990 1.00 95.88 167 ALA A C 1
ATOM 1242 O O . ALA A 1 167 ? -9.888 4.735 6.271 1.00 95.88 167 ALA A O 1
ATOM 1243 N N . VAL A 1 168 ? -10.304 5.980 8.099 1.00 95.31 168 VAL A N 1
ATOM 1244 C CA . VAL A 1 168 ? -11.476 5.252 8.586 1.00 95.31 168 VAL A CA 1
ATOM 1245 C C . VAL A 1 168 ? -12.630 6.214 8.819 1.00 95.31 168 VAL A C 1
ATOM 1247 O O . VAL A 1 168 ? -12.442 7.386 9.127 1.00 95.31 168 VAL A O 1
ATOM 1250 N N . ASP A 1 169 ? -13.833 5.690 8.657 1.00 93.44 169 ASP A N 1
ATOM 1251 C CA . ASP A 1 169 ? -15.118 6.342 8.917 1.00 93.44 169 ASP A CA 1
ATOM 1252 C C . ASP A 1 169 ? -15.675 6.006 10.309 1.00 93.44 169 ASP A C 1
ATOM 1254 O O . ASP A 1 169 ? -16.750 6.467 10.683 1.00 93.44 169 ASP A O 1
ATOM 1258 N N . THR A 1 170 ? -14.946 5.200 11.080 1.00 93.06 170 THR A N 1
ATOM 1259 C CA . THR A 1 170 ? -15.302 4.774 12.432 1.00 93.06 170 THR A CA 1
ATOM 1260 C C . THR A 1 170 ? -14.204 5.202 13.393 1.00 93.06 170 THR A C 1
ATOM 1262 O O . THR A 1 170 ? -13.028 5.154 13.038 1.00 93.06 170 THR A O 1
ATOM 1265 N N . ASP A 1 171 ? -14.584 5.576 14.612 1.00 93.19 171 ASP A N 1
ATOM 1266 C CA . ASP A 1 171 ? -13.643 5.950 15.664 1.00 93.19 171 ASP A CA 1
ATOM 1267 C C . ASP A 1 171 ? -12.594 4.833 15.888 1.00 93.19 171 ASP A C 1
ATOM 1269 O O . ASP A 1 171 ? -12.974 3.694 16.202 1.00 93.19 171 ASP A O 1
ATOM 1273 N N . PRO A 1 172 ? -11.285 5.115 15.707 1.00 94.88 172 PRO A N 1
ATOM 1274 C CA . PRO A 1 172 ? -10.230 4.124 15.882 1.00 94.88 172 PRO A CA 1
ATOM 1275 C C . PRO A 1 172 ? -10.204 3.542 17.298 1.00 94.88 172 PRO A C 1
ATOM 1277 O O . PRO A 1 172 ? -9.943 2.347 17.440 1.00 94.88 172 PRO A O 1
ATOM 1280 N N . ASP A 1 173 ? -10.535 4.322 18.331 1.00 94.12 173 ASP A N 1
ATOM 1281 C CA . ASP A 1 173 ? -10.558 3.837 19.715 1.00 94.12 173 ASP A CA 1
ATOM 1282 C C . ASP A 1 173 ? -11.716 2.858 19.944 1.00 94.12 173 ASP A C 1
ATOM 1284 O O . ASP A 1 173 ? -11.566 1.837 20.629 1.00 94.12 173 ASP A O 1
ATOM 1288 N N . ALA A 1 174 ? -12.866 3.109 19.310 1.00 93.62 174 ALA A N 1
ATOM 1289 C CA . ALA A 1 174 ? -13.991 2.180 19.318 1.00 93.62 174 ALA A CA 1
ATOM 1290 C C . ALA A 1 174 ? -13.649 0.867 18.591 1.00 93.62 174 ALA A C 1
ATOM 1292 O O . ALA A 1 174 ? -13.963 -0.215 19.098 1.00 93.62 174 ALA A O 1
ATOM 1293 N N . LEU A 1 175 ? -12.955 0.937 17.446 1.00 94.06 175 LEU A N 1
ATOM 1294 C CA . LEU A 1 175 ? -12.471 -0.248 16.726 1.00 94.06 175 LEU A CA 1
ATOM 1295 C C . LEU A 1 175 ? -11.478 -1.049 17.576 1.00 94.06 175 LEU A C 1
ATOM 1297 O O . LEU A 1 175 ? -11.659 -2.252 17.758 1.00 94.06 175 LEU A O 1
ATOM 1301 N N . LEU A 1 176 ? -10.470 -0.396 18.158 1.00 93.31 176 LEU A N 1
ATOM 1302 C CA . LEU A 1 176 ? -9.486 -1.036 19.036 1.00 93.31 176 LEU A CA 1
ATOM 1303 C C . LEU A 1 176 ?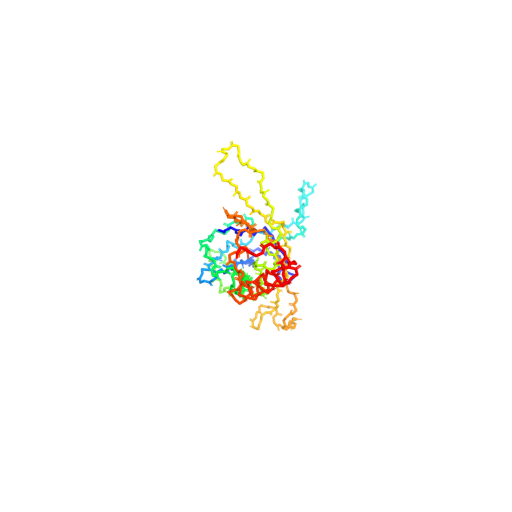 -10.143 -1.705 20.249 1.00 93.31 176 LEU A C 1
ATOM 1305 O O . LEU A 1 176 ? -9.783 -2.829 20.605 1.00 93.31 176 LEU A O 1
ATOM 1309 N N . SER A 1 177 ? -11.146 -1.055 20.841 1.00 91.62 177 SER A N 1
ATOM 1310 C CA . SER A 1 177 ? -11.918 -1.610 21.957 1.00 91.62 177 SER A CA 1
ATOM 1311 C C . SER A 1 177 ? -12.715 -2.851 21.545 1.00 91.62 177 SER A C 1
ATOM 1313 O O . SER A 1 177 ? -12.807 -3.823 22.304 1.00 91.62 177 SER A O 1
ATOM 1315 N N . ALA A 1 178 ? -13.278 -2.853 20.334 1.00 91.00 178 ALA A N 1
ATOM 1316 C CA . ALA A 1 178 ? -14.015 -3.985 19.782 1.00 91.00 178 ALA A CA 1
ATOM 1317 C C . ALA A 1 178 ? -13.106 -5.183 19.449 1.00 91.00 178 ALA A C 1
ATOM 1319 O O . ALA A 1 178 ? -13.550 -6.323 19.574 1.00 91.00 178 ALA A O 1
ATOM 1320 N N . LEU A 1 179 ? -11.842 -4.930 19.093 1.00 88.44 179 LEU A N 1
ATOM 1321 C CA . LEU A 1 179 ? -10.835 -5.942 18.743 1.00 88.44 179 LEU A CA 1
ATOM 1322 C C . LEU A 1 179 ? -10.191 -6.641 19.942 1.00 88.44 179 LEU A C 1
ATOM 1324 O O . LEU A 1 179 ? -9.456 -7.611 19.751 1.00 88.44 179 LEU A O 1
ATOM 1328 N N . GLN A 1 180 ? -10.416 -6.163 21.168 1.00 80.44 180 GLN A N 1
ATOM 1329 C CA . GLN A 1 180 ? -9.835 -6.812 22.338 1.00 80.44 180 GLN A CA 1
ATOM 1330 C C . GLN A 1 180 ? -10.323 -8.267 22.442 1.00 80.44 180 GLN A C 1
ATOM 1332 O O . GLN A 1 180 ? -11.538 -8.503 22.469 1.00 80.44 180 GLN A O 1
ATOM 1337 N N . PRO A 1 181 ? -9.404 -9.250 22.511 1.00 65.81 181 PRO A N 1
ATOM 1338 C CA . PRO A 1 181 ? -9.771 -10.652 22.570 1.00 65.81 181 PRO A CA 1
ATOM 1339 C C . PRO A 1 181 ? -10.631 -10.919 23.802 1.00 65.81 181 PRO A C 1
ATOM 1341 O O . PRO A 1 181 ? -10.432 -10.346 24.878 1.00 65.81 181 PRO A O 1
ATOM 1344 N N . SER A 1 182 ? -11.585 -11.835 23.651 1.00 57.03 182 SER A N 1
ATOM 1345 C CA . SER A 1 182 ? -12.503 -12.229 24.721 1.00 57.03 182 SER A CA 1
ATOM 1346 C C . SER A 1 182 ? -11.763 -12.691 25.980 1.00 57.03 182 SER A C 1
ATOM 1348 O O . SER A 1 182 ? -12.284 -12.501 27.072 1.00 57.03 182 SER A O 1
ATOM 1350 N N . SER A 1 183 ? -10.548 -13.238 25.842 1.00 53.84 183 SER A N 1
ATOM 1351 C CA . SER A 1 183 ? -9.686 -13.645 26.958 1.00 53.84 183 SER A CA 1
ATOM 1352 C C . SER A 1 183 ? -9.235 -12.468 27.821 1.00 53.84 183 SER A C 1
ATOM 1354 O O . SER A 1 183 ? -9.371 -12.548 29.034 1.00 53.84 183 SER A O 1
ATOM 1356 N N . LEU A 1 184 ? -8.807 -11.349 27.225 1.00 54.53 184 LEU A N 1
ATOM 1357 C CA . LEU A 1 184 ? -8.444 -10.146 27.982 1.00 54.53 184 LEU A CA 1
ATOM 1358 C C . LEU A 1 184 ? -9.669 -9.519 28.646 1.00 54.53 184 LEU A C 1
ATOM 1360 O O . LEU A 1 184 ? -9.587 -9.095 29.789 1.00 54.53 184 LEU A O 1
ATOM 1364 N N . ARG A 1 185 ? -10.840 -9.545 27.996 1.00 58.94 185 ARG A N 1
ATOM 1365 C CA . ARG A 1 185 ? -12.095 -9.121 28.642 1.00 58.94 185 ARG A CA 1
ATOM 1366 C C . ARG A 1 185 ? -12.480 -10.016 29.821 1.00 58.94 185 ARG A C 1
ATOM 1368 O O . ARG A 1 185 ? -13.087 -9.534 30.772 1.00 58.94 185 ARG A O 1
ATOM 1375 N N . LEU A 1 186 ? -12.163 -11.308 29.761 1.00 59.44 186 LEU A N 1
ATOM 1376 C CA . LEU A 1 186 ? -12.475 -12.270 30.817 1.00 59.44 186 LEU A CA 1
ATOM 1377 C C . LEU A 1 186 ? -11.477 -12.166 31.976 1.00 59.44 186 LEU A C 1
ATOM 1379 O O . LEU A 1 186 ? -11.904 -12.159 33.123 1.00 59.44 186 LEU A O 1
ATOM 1383 N N . GLU A 1 187 ? -10.187 -11.980 31.693 1.00 65.44 187 GLU A N 1
ATOM 1384 C CA . GLU A 1 187 ? -9.162 -11.658 32.695 1.00 65.44 187 GLU A CA 1
ATOM 1385 C C . GLU A 1 187 ? -9.444 -10.319 33.383 1.00 65.44 187 GLU A C 1
ATOM 1387 O O . GLU A 1 187 ? -9.379 -10.243 34.607 1.00 65.44 187 GLU A O 1
ATOM 1392 N N . GLN A 1 188 ? -9.844 -9.290 32.627 1.00 67.94 188 GLN A N 1
ATOM 1393 C CA . GLN A 1 188 ? -10.260 -8.001 33.182 1.00 67.94 188 GLN A CA 1
ATOM 1394 C C . GLN A 1 188 ? -11.483 -8.171 34.093 1.00 67.94 188 GLN A C 1
ATOM 1396 O O . GLN A 1 188 ? -11.464 -7.709 35.224 1.00 67.94 188 GLN A O 1
ATOM 1401 N N . ARG A 1 189 ? -12.506 -8.924 33.661 1.00 68.69 189 ARG A N 1
ATOM 1402 C CA . ARG A 1 189 ? -13.693 -9.219 34.486 1.00 68.69 189 ARG A CA 1
ATOM 1403 C C . ARG A 1 189 ? -13.381 -10.034 35.736 1.00 68.69 189 ARG A C 1
ATOM 1405 O O . ARG A 1 189 ? -13.993 -9.805 36.773 1.00 68.69 189 ARG A O 1
ATOM 1412 N N . LEU A 1 190 ? -12.461 -10.993 35.644 1.00 77.88 190 LEU A N 1
ATOM 1413 C CA . LEU A 1 190 ? -12.000 -11.762 36.799 1.00 77.88 190 LEU A CA 1
ATOM 1414 C C . LEU A 1 190 ? -11.248 -10.868 37.782 1.00 77.88 190 LEU A C 1
ATOM 1416 O O . LEU A 1 190 ? -11.440 -11.001 38.987 1.00 77.88 190 LEU A O 1
ATOM 1420 N N . LYS A 1 191 ? -10.428 -9.945 37.274 1.00 79.94 191 LYS A N 1
ATOM 1421 C CA . LYS A 1 191 ? -9.692 -8.983 38.090 1.00 79.94 191 LYS A CA 1
ATOM 1422 C C . LYS A 1 191 ? -10.631 -7.988 38.771 1.00 79.94 191 LYS A C 1
ATOM 1424 O O . LYS A 1 191 ? -10.552 -7.838 39.983 1.00 79.94 191 LYS A O 1
ATOM 1429 N N . ASP A 1 192 ? -11.571 -7.414 38.027 1.00 82.00 192 ASP A N 1
ATOM 1430 C CA . ASP A 1 192 ? -12.576 -6.490 38.559 1.00 82.00 192 ASP A CA 1
ATOM 1431 C C . ASP A 1 192 ? -13.455 -7.177 39.622 1.00 82.00 192 ASP A C 1
ATOM 1433 O O . ASP A 1 192 ? -13.716 -6.607 40.678 1.00 82.00 192 ASP A O 1
ATOM 1437 N N . GLY A 1 193 ? -13.850 -8.437 39.393 1.00 83.19 193 GLY A N 1
ATOM 1438 C CA . GLY A 1 193 ? -14.593 -9.230 40.377 1.00 83.19 193 GLY A CA 1
ATOM 1439 C C . GLY A 1 193 ? -13.773 -9.594 41.621 1.00 83.19 193 GLY A C 1
ATOM 1440 O O . GLY A 1 193 ? -14.307 -9.602 42.731 1.00 83.19 193 GLY A O 1
ATOM 1441 N N . ALA A 1 194 ? -12.476 -9.870 41.469 1.00 82.06 194 ALA A N 1
ATOM 1442 C CA . ALA A 1 194 ? -11.580 -10.121 42.596 1.00 82.06 194 ALA A CA 1
ATOM 1443 C C . ALA A 1 194 ? -11.360 -8.853 43.439 1.00 82.06 194 ALA A C 1
ATOM 1445 O O . ALA A 1 194 ? -11.411 -8.926 44.668 1.00 82.06 194 ALA A O 1
ATOM 1446 N N . ASP A 1 195 ? -11.187 -7.700 42.791 1.00 84.31 195 ASP A N 1
ATOM 1447 C CA . ASP A 1 195 ? -11.046 -6.403 43.456 1.00 84.31 195 ASP A CA 1
ATOM 1448 C C . ASP A 1 195 ? -12.342 -6.008 44.185 1.00 84.31 195 ASP A C 1
ATOM 1450 O O . ASP A 1 195 ? -12.295 -5.545 45.327 1.00 84.31 195 ASP A O 1
ATOM 1454 N N . GLU A 1 196 ? -13.514 -6.255 43.589 1.00 84.56 196 GLU A N 1
ATOM 1455 C CA . GLU A 1 196 ? -14.814 -6.028 44.233 1.00 84.56 196 GLU A CA 1
ATOM 1456 C C . GLU A 1 196 ? -15.015 -6.930 45.462 1.00 84.56 196 GLU A C 1
ATOM 1458 O O . GLU A 1 196 ? -15.444 -6.457 46.520 1.00 84.56 196 GLU A O 1
ATOM 1463 N N . MET A 1 197 ? -14.640 -8.209 45.364 1.00 81.00 197 MET A N 1
ATOM 1464 C CA . MET A 1 197 ? -14.717 -9.154 46.481 1.00 81.00 197 MET A CA 1
ATOM 1465 C C . MET A 1 197 ? -13.763 -8.776 47.621 1.00 81.00 197 MET A C 1
ATOM 1467 O O . MET A 1 197 ? -14.165 -8.819 48.786 1.00 81.00 197 MET A O 1
ATOM 1471 N N . MET A 1 198 ? -12.528 -8.365 47.312 1.00 81.06 198 MET A N 1
ATOM 1472 C CA . MET A 1 198 ? -11.586 -7.881 48.329 1.00 81.06 198 MET A CA 1
ATOM 1473 C C . MET A 1 198 ? -12.116 -6.629 49.032 1.00 81.06 198 MET A C 1
ATOM 1475 O O . MET A 1 198 ? -12.081 -6.552 50.258 1.00 81.06 198 MET A O 1
ATOM 1479 N N . ARG A 1 199 ? -12.737 -5.706 48.289 1.00 83.00 199 ARG A N 1
ATOM 1480 C CA . ARG A 1 199 ? -13.377 -4.520 48.874 1.00 83.00 199 ARG A CA 1
ATOM 1481 C C . ARG A 1 199 ? -14.529 -4.871 49.823 1.00 83.00 199 ARG A C 1
ATOM 1483 O O . ARG A 1 199 ? -14.740 -4.176 50.815 1.00 83.00 199 ARG A O 1
ATOM 1490 N N . TRP A 1 200 ? -15.269 -5.946 49.540 1.00 77.25 200 TRP A N 1
ATOM 1491 C CA . TRP A 1 200 ? -16.346 -6.443 50.405 1.00 77.25 200 TRP A CA 1
ATOM 1492 C C . TRP A 1 200 ? -15.820 -7.090 51.695 1.00 77.25 200 TRP A C 1
ATOM 1494 O O . TRP A 1 200 ? -16.460 -6.997 52.743 1.00 77.25 200 TRP A O 1
ATOM 1504 N N . LEU A 1 201 ? -14.649 -7.732 51.634 1.00 77.56 201 LEU A N 1
ATOM 1505 C CA . LEU A 1 201 ? -13.985 -8.333 52.796 1.00 77.56 201 LEU A CA 1
ATOM 1506 C C . LEU A 1 201 ? -13.392 -7.281 53.740 1.00 77.56 201 LEU A C 1
ATOM 1508 O O . LEU A 1 201 ? -13.441 -7.468 54.953 1.00 77.56 201 LEU A O 1
ATOM 1512 N N . ASP A 1 202 ? -12.927 -6.156 53.199 1.00 79.56 202 ASP A N 1
ATOM 1513 C CA . ASP A 1 202 ? -12.416 -5.022 53.980 1.00 79.56 202 ASP A CA 1
ATOM 1514 C C . ASP A 1 202 ? -13.523 -4.144 54.589 1.00 79.56 202 ASP A C 1
ATOM 1516 O O . ASP A 1 202 ? -13.238 -3.187 55.312 1.00 79.56 202 ASP A O 1
ATOM 1520 N N . THR A 1 203 ? -14.801 -4.450 54.333 1.00 71.81 203 THR A N 1
ATOM 1521 C CA . THR A 1 203 ? -15.903 -3.692 54.934 1.00 71.81 203 THR A CA 1
ATOM 1522 C C . THR A 1 203 ? -16.132 -4.172 56.379 1.00 71.81 203 THR A C 1
ATOM 1524 O O . THR A 1 203 ? -16.510 -5.329 56.585 1.00 71.81 203 THR A O 1
ATOM 1527 N N . PRO A 1 204 ? -15.919 -3.329 57.411 1.00 63.19 204 PRO A N 1
ATOM 1528 C CA . PRO A 1 204 ? -16.035 -3.744 58.806 1.00 63.19 204 PRO A CA 1
ATOM 1529 C C . PRO A 1 204 ? -17.475 -4.147 59.149 1.00 63.19 204 PRO A C 1
ATOM 1531 O O . PRO A 1 204 ? -18.436 -3.493 58.753 1.00 63.19 204 PRO A O 1
ATOM 1534 N N . ALA A 1 205 ? -17.617 -5.218 59.933 1.00 59.97 205 ALA A N 1
ATOM 1535 C CA . ALA A 1 205 ? -18.863 -5.952 60.192 1.00 59.97 205 ALA A CA 1
ATOM 1536 C C . ALA A 1 205 ? -20.018 -5.164 60.859 1.00 59.97 205 ALA A C 1
ATOM 1538 O O . ALA A 1 205 ? -21.070 -5.740 61.122 1.00 59.97 205 ALA A O 1
ATOM 1539 N N . ALA A 1 206 ? -19.861 -3.866 61.125 1.00 57.22 206 ALA A N 1
ATOM 1540 C CA . ALA A 1 206 ? -20.848 -3.041 61.823 1.00 57.22 206 ALA A CA 1
ATOM 1541 C C . ALA A 1 206 ? -22.024 -2.557 60.945 1.00 57.22 206 ALA A C 1
ATOM 1543 O O . ALA A 1 206 ? -22.895 -1.849 61.443 1.00 57.22 206 ALA A O 1
ATOM 1544 N N . SER A 1 207 ? -22.073 -2.920 59.659 1.00 56.50 207 SER A N 1
ATOM 1545 C CA . SER A 1 207 ? -23.133 -2.497 58.728 1.00 56.50 207 SER A CA 1
ATOM 1546 C C . SER A 1 207 ? -23.680 -3.621 57.835 1.00 56.50 207 SER A C 1
ATOM 1548 O O . SER A 1 207 ? -24.129 -3.360 56.719 1.00 56.50 207 SER A O 1
ATOM 1550 N N . ARG A 1 208 ? -23.668 -4.876 58.304 1.00 51.25 208 ARG A N 1
ATOM 1551 C CA . ARG A 1 208 ? -24.413 -5.962 57.641 1.00 51.25 208 ARG A CA 1
ATOM 1552 C C . ARG A 1 208 ? -25.851 -6.013 58.194 1.00 51.25 208 ARG A C 1
ATOM 1554 O O . ARG A 1 208 ? -25.977 -6.208 59.402 1.00 51.25 208 ARG A O 1
ATOM 1561 N N . PRO A 1 209 ? -26.891 -5.778 57.369 1.00 56.62 209 PRO A N 1
ATOM 1562 C CA . PRO A 1 209 ? -28.292 -5.899 57.777 1.00 56.62 209 PRO A CA 1
ATOM 1563 C C . PRO A 1 209 ? -28.702 -7.350 58.054 1.00 56.62 209 PRO A C 1
ATOM 1565 O O . PRO A 1 209 ? -28.068 -8.268 57.481 1.00 56.62 209 PRO A O 1
#

Solvent-accessible surface area (backbone atoms only — not comparable to full-atom values): 11751 Å² total; per-residue (Å²): 66,37,40,34,39,44,32,27,40,47,84,87,58,66,77,68,49,96,49,44,33,58,25,51,23,46,36,41,32,51,72,90,50,73,50,67,51,69,62,30,46,78,59,73,93,76,61,96,80,64,79,73,59,95,79,80,41,46,29,38,53,75,40,74,51,76,44,95,72,56,76,66,39,48,72,48,87,19,42,36,37,38,38,27,35,38,37,41,36,51,64,86,95,44,79,44,79,51,79,68,37,45,44,22,36,37,68,43,47,35,60,83,58,41,39,78,50,41,42,75,46,79,66,51,94,79,75,80,59,63,42,26,34,29,64,82,40,80,42,65,16,19,32,40,92,86,14,78,54,53,91,84,52,56,83,64,40,74,52,31,36,36,32,33,30,43,35,32,75,59,62,46,66,60,51,56,62,67,64,56,53,69,66,59,56,47,52,50,48,51,49,53,51,50,54,52,50,52,56,58,68,72,49,70,83,89,75,74,130

Foldseek 3Di:
DKKWWFAKAFPPADPQDPFKGKFKKKWKDQDPDIDIADTWDFADPPDPDDDQDPVNHGTGRRDMDDDPDDLVSLLDQAMKMWMWIWMWGDDPPDIDTDDIFTQFIDGDRCLPPALVQWDWDDQDPVNPFTKTKHPWDKDFTFGDVRGPCNVPDDGGDGRMIIIMMDMDRDRSVVSNVVSPDVVVVVVVVVVVVVVVVVVVVPPDPPDDD

Secondary structure (DSSP, 8-state):
-EEEEEEEE-TTSPPP-SSEEEEEEEEEEETTEEEEPPPPEE--TT-TTSPPPTT--SEEEEEEEE----HHHHHTT-EEEEEEEEEEEEETTEEEEPPPEEEEEEEE-IIIIIGGG-EEPP--TT-S---EEPPPEEEEEEE-TT-TTTTTS-TT-EEEEEEEEEEESS-HHHHHHHTS-HHHHHHHHHHHHHHHHHHHHTS-GGG--

Organism: Polarella glacialis (NCBI:txid89957)

Mean predicted aligned error: 9.42 Å

Radius of gyration: 24.19 Å; Cα contacts (8 Å, |Δi|>4): 400; chains: 1; bounding box: 50×40×96 Å